Protein 4MZD (pdb70)

B-factor: mean 15.26, std 7.66, range [6.16, 52.74]

Sequence (356 aa):
SHDFWDYQWDMKYVTNNNGESYALYQPSKKISVGIIDSGIMEEHPDLSSSNSLGNYFKNLVPKGGFDNEEPDETGNPSDIIVDKMGHGTEVAGQITANGNILGVAPGITVNIYRVFGENLSKSEWVARAIRRRAADDGNKVINISAGQYLMISGSYDDGTNDYQEYLNNYKSAIINYATAKGSIVVAALGNDSLNIQDNQTTMMINFLKRFRSIKVPGKVVDAPSVFEDVIAVGGIDGYGNISDFSNIGADDAIYAPAGTTANFKKYGQDKFVSQGYYLKDWLFTTTNTGWYQYVYGNSFATPKVSGALALVVDKYGIKNPNQLKRFLLMMNSPEVNGNRVVLNIVDLLNGKNKAANNRNSRGAVSVR

Solvent-accessible surface area: 14297 Å² total; per-residue (Å²): 133,77,105,68,42,111,97,0,42,0,0,57,67,0,0,63,100,19,83,3,53,98,74,52,134,12,49,155,182,7,11,0,0,2,0,0,0,2,2,34,81,121,0,81,7,0,50,134,3,39,18,131,114,84,72,8,12,1,52,164,5,3,19,89,122,107,16,121,108,3,83,27,77,73,70,39,10,95,6,70,60,1,16,0,0,14,0,0,0,0,0,0,0,78,17,42,0,14,0,1,0,25,13,1,21,0,4,2,0,1,0,0,0,109,52,24,0,47,6,96,13,0,10,91,0,0,82,86,0,1,56,23,34,0,74,0,0,0,1,0,0,0,5,3,0,0,34,50,29,16,5,96,97,50,69,47,5,92,116,34,32,60,60,1,72,54,0,5,78,72,0,50,88,87,18,1,4,4,0,0,1,5,0,43,37,65,10,62,40,125,66,43,108,54,1,1,80,22,0,100,170,51,25,68,19,104,77,72,8,92,1,8,4,0,1,6,54,17,146,66,2,2,12,0,0,0,0,19,40,174,1,74,43,3,54,12,1,0,52,6,78,108,4,1,3,0,0,0,0,12,8,40,31,60,148,138,74,32,116,125,71,2,83,94,109,18,58,58,76,127,7,43,0,20,0,0,4,45,89,8,165,34,88,40,12,90,0,0,0,5,0,0,0,0,0,0,0,0,0,0,7,0,15,28,85,96,52,23,176,67,17,86,58,3,39,109,11,0,41,73,11,13,48,123,44,112,53,32,66,4,2,26,0,10,56,1,4,93,8,180,71,190,48,140,144,41,118,10,20,81,11,4,1,5,42,20

Foldseek 3Di:
DQQCAVLFLQLCVQAVHPVLVVLFAFDQQAEEEEEEAAEQCPQVQHVLQEDDAEFELAQQCGDVNVRNVRHRPGVDRARPAWLSHQLRQLQAGHHNYHHLHHSHHYYYYHQHHHFWGFLVSVLVSLQRCLVVPHQEYEAQWWAKWFQDADFPVRDTRVVSVVSNVVSQVNSQVSQHAYFYEAFQAQAALVPQVVVVVVCVVAGGGDTGGRMGTPPCPDPRHAYEFADFSVRHGENRTHDYLRHAYGHFFYCPVCVVPPDVCCVVVVVLSRGFGWGDTNVSRIDTHGGRSSGRSSVRSLLSRLCRLVVDRRSVQSSVQQQVQFDDDPSHGYNHSVSSSVSPDHTVHDCRHPRIMGGD

InterPro domains:
  IPR000209 Peptidase S8/S53 domain [PF00082] (251-555)
  IPR008357 Lantibiotic leader peptide-processing serine protease [PIRSF037875] (28-624)
  IPR008357 Lantibiotic leader peptide-processing serine protease [PR01779] (227-239)
  IPR008357 Lantibiotic leader peptide-processing serine protease [PR01779] (325-340)
  IPR008357 Lantibiotic leader peptide-processing serine protease [PR01779] (380-395)
  IPR008357 Lantibiotic leader peptide-processing serine protease [PR01779] (480-494)
  IPR008357 Lantibiotic leader peptide-processing serine protease [cd07482] (252-544)
  IPR015500 Peptidase S8, subtilisin-related [PR00723] (250-269)
  IPR015500 Peptidase S8, subtilisin-related [PR00723] (302-315)
  IPR015500 Peptidase S8, subtilisin-related [PR00723] (509-525)
  IPR019931 LPXTG cell wall anchor motif [PS50847] (652-682)
  IPR022398 Peptidase S8, subtilisin, His-active site [PS00137] (306-316)
  IPR023827 Peptidase S8, subtilisin, Asp-active site [PS00136] (255-266)
  IPR036852 Peptidase S8/S53 domain superfamily [G3DSA:3.40.50.200] (224-579)
  IPR036852 Peptidase S8/S53 domain superfamily [SSF52743] (250-548)
  IPR050131 Subtilisin-like serine protease [PTHR43806] (87-571)

Secondary structure (DSSP, 8-state):
--TTGGG-HHHHHHHTTTHHHHH----SS-EEEEEES-B-TT-TTTGGGEEEEEEE-PPTTSGGG--TT----TT--B-SSSHHHHHHHHHH-BSSSB-SSTT-EEEEEE--SSS-B-HHHHHHHHHHHHHTT-SEEEE-EEEEEE-SSEETTS--SHHHHHHHHHHHHHHHHHT-EEEEEPPSS--BTT-HHHHHHHHHTTS-EEE---EEEETTTSTTSEEEEEE-TTSSBPTT--B-TT-EEEE----HHHHHHHHHHHHHTTTHHHHSEEEE-TTSSEEEE-SGGGTHHHHHHHHHHHHHHHT---HHHHHHHHHTT--EETTEEB--HHHHHHT-S-----TTSTT-BEE-

Organism: Lactococcus lactis subsp. lactis (NCBI:txid1360)

Structure (mmCIF, N/CA/C/O backbone):
data_4MZD
#
_entry.id   4MZD
#
_cell.length_a   49.890
_cell.length_b   44.973
_cell.length_c   74.651
_cell.angle_alpha   90.00
_cell.angle_beta   106.82
_cell.angle_gamma   90.00
#
_symmetry.space_group_name_H-M   'P 1 21 1'
#
loop_
_entity.id
_entity.type
_entity.pdbx_description
1 polymer 'Nisin leader peptide-processing serine protease NisP'
2 water water
#
loop_
_atom_site.group_PDB
_atom_site.id
_atom_site.type_symbol
_atom_site.label_atom_id
_atom_site.label_alt_id
_atom_site.label_comp_id
_atom_site.label_asym_id
_atom_site.label_entity_id
_atom_site.label_seq_id
_atom_site.pdbx_PDB_ins_code
_atom_site.Cartn_x
_atom_site.Cartn_y
_atom_site.Cartn_z
_atom_site.occupancy
_atom_site.B_iso_or_equiv
_atom_site.auth_seq_id
_atom_site.auth_comp_id
_atom_site.auth_asym_id
_atom_site.auth_atom_id
_atom_site.pdbx_PDB_model_num
ATOM 1 N N . SER A 1 65 ? 51.753 18.101 27.066 1.00 21.69 224 SER A N 1
ATOM 2 C CA . SER A 1 65 ? 50.565 17.261 27.226 1.00 21.70 224 SER A CA 1
ATOM 3 C C . SER A 1 65 ? 49.351 17.722 26.409 1.00 19.89 224 SER A C 1
ATOM 4 O O . SER A 1 65 ? 48.794 16.935 25.644 1.00 21.10 224 SER A O 1
ATOM 7 N N . HIS A 1 66 ? 48.935 18.979 26.575 1.00 17.37 225 HIS A N 1
ATOM 8 C CA . HIS A 1 66 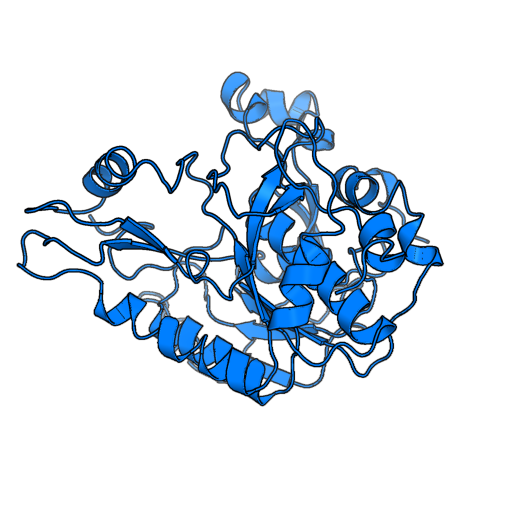? 47.770 19.519 25.866 1.00 14.03 225 HIS A CA 1
ATOM 9 C C . HIS A 1 66 ? 48.172 20.779 25.113 1.00 12.48 225 HIS A C 1
ATOM 10 O O . HIS A 1 66 ? 47.913 21.901 25.551 1.00 12.88 225 HIS A O 1
ATOM 17 N N . ASP A 1 67 ? 48.807 20.569 23.965 1.00 12.21 226 ASP A N 1
ATOM 18 C CA . ASP A 1 67 ? 49.486 21.640 23.247 1.00 12.24 226 ASP A CA 1
ATOM 19 C C . ASP A 1 67 ? 48.616 22.840 22.934 1.00 11.50 226 ASP A C 1
ATOM 20 O O . ASP A 1 67 ? 49.113 23.964 22.897 1.00 12.27 226 ASP A O 1
ATOM 25 N N . PHE A 1 68 ? 47.331 22.610 22.680 1.00 10.28 227 PHE A N 1
ATOM 26 C CA . PHE A 1 68 ? 46.478 23.686 22.190 1.00 10.34 227 PHE A CA 1
ATOM 27 C C . PHE A 1 68 ? 45.468 24.181 23.228 1.00 9.49 227 PHE A C 1
ATOM 28 O O . PHE A 1 68 ? 44.565 24.956 22.907 1.00 9.65 227 PHE A O 1
ATOM 36 N N . TRP A 1 69 ? 45.629 23.763 24.479 1.00 10.06 228 TRP A N 1
ATOM 37 C CA . TRP A 1 69 ? 44.766 24.252 25.545 1.00 10.42 228 TRP A CA 1
ATOM 38 C C . TRP A 1 69 ? 44.701 25.778 25.576 1.00 10.54 228 TRP A C 1
ATOM 39 O O . TRP A 1 69 ? 43.637 26.358 25.803 1.00 10.48 228 TRP A O 1
ATOM 50 N N . ASP A 1 70 ? 45.832 26.434 25.338 1.00 11.85 229 ASP A N 1
ATOM 51 C CA . ASP A 1 70 ? 45.870 27.892 25.394 1.00 13.87 229 ASP A CA 1
ATOM 52 C C . ASP A 1 70 ? 44.968 28.566 24.364 1.00 12.92 229 ASP A C 1
ATOM 53 O O . ASP A 1 70 ? 44.588 29.724 24.536 1.00 14.58 229 ASP A O 1
ATOM 58 N N . TYR A 1 71 ? 44.625 27.843 23.302 1.00 11.41 230 TYR A N 1
ATOM 59 C CA . TYR A 1 71 ? 43.727 28.368 22.278 1.00 11.20 230 TYR A CA 1
ATOM 60 C C . TYR A 1 71 ? 42.261 28.224 22.678 1.00 9.87 230 TYR A C 1
ATOM 61 O O . TYR A 1 71 ? 41.384 28.768 22.013 1.00 10.96 230 TYR A O 1
ATOM 70 N N . GLN A 1 72 ? 41.991 27.493 23.756 1.00 8.57 231 GLN A N 1
ATOM 71 C CA . GLN A 1 72 ? 40.621 27.132 24.122 1.00 8.22 231 GLN A CA 1
ATOM 72 C C . GLN A 1 72 ? 39.997 28.088 25.135 1.00 7.95 231 GLN A C 1
ATOM 73 O O . GLN A 1 72 ? 39.590 27.681 26.221 1.00 8.71 231 GLN A O 1
ATOM 79 N N . TRP A 1 73 ? 39.890 29.360 24.756 1.00 8.36 232 TRP A N 1
ATOM 80 C CA . TRP A 1 73 ? 39.265 30.370 25.615 1.00 8.65 232 TRP A CA 1
ATOM 81 C C . TRP A 1 73 ? 37.877 29.913 26.065 1.00 8.42 232 TRP A C 1
ATOM 82 O O . TRP A 1 73 ? 37.434 30.219 27.177 1.00 9.37 232 TRP A O 1
ATOM 93 N N . ASP A 1 74 ? 37.181 29.207 25.176 1.00 8.22 233 ASP A N 1
ATOM 94 C CA . ASP A 1 74 ? 35.803 28.797 25.404 1.00 8.20 233 ASP A CA 1
ATOM 95 C C . ASP A 1 74 ? 35.711 27.698 26.467 1.00 8.55 233 ASP A C 1
ATOM 96 O O . ASP A 1 74 ? 34.769 27.659 27.264 1.00 9.53 233 ASP A O 1
ATOM 101 N N . MET A 1 75 ? 36.700 26.808 26.474 1.00 9.21 234 MET A N 1
ATOM 102 C CA . MET A 1 75 ? 36.779 25.747 27.468 1.00 10.27 234 MET A CA 1
ATOM 103 C C . MET A 1 75 ? 37.250 26.318 28.805 1.00 10.38 234 MET A C 1
ATOM 104 O O . MET A 1 75 ? 36.754 25.937 29.860 1.00 11.01 234 MET A O 1
ATOM 109 N N . LYS A 1 76 ? 38.202 27.245 28.765 1.00 10.44 235 LYS A N 1
ATOM 110 C CA . LYS A 1 76 ? 38.627 27.909 29.994 1.00 11.07 235 LYS A CA 1
ATOM 111 C C . LYS A 1 76 ? 37.431 28.580 30.667 1.00 10.80 235 LYS A C 1
ATOM 112 O O . LYS A 1 76 ? 37.305 28.579 31.894 1.00 11.50 235 LYS A O 1
ATOM 118 N N . TYR A 1 77 ? 36.552 29.156 29.856 1.00 10.15 236 TYR A N 1
ATOM 119 C CA . TYR A 1 77 ? 35.410 29.893 30.379 1.00 10.88 236 TYR A CA 1
ATOM 120 C C . TYR A 1 77 ? 34.499 29.013 31.249 1.00 11.21 236 TYR A C 1
ATOM 121 O O . TYR A 1 77 ? 34.066 29.417 32.326 1.00 14.08 236 TYR A O 1
ATOM 130 N N . VAL A 1 78 ? 34.206 27.805 30.787 1.00 10.28 237 VAL A N 1
ATOM 131 C CA . VAL A 1 78 ? 33.257 26.953 31.509 1.00 10.29 237 VAL A CA 1
ATOM 132 C C . VAL A 1 78 ? 33.882 26.040 32.569 1.00 9.65 237 VAL A C 1
ATOM 133 O O . VAL A 1 78 ? 33.160 25.480 33.403 1.00 10.05 237 VAL A O 1
ATOM 137 N N . THR A 1 79 ? 35.212 25.905 32.544 1.00 10.20 238 THR A N 1
ATOM 138 C CA . THR A 1 79 ? 35.930 25.034 33.476 1.00 10.15 238 THR A CA 1
ATOM 139 C C . THR A 1 79 ? 36.691 25.794 34.567 1.00 10.56 238 THR A C 1
ATOM 140 O O . THR A 1 79 ? 37.385 25.173 35.366 1.00 10.74 238 THR A O 1
ATOM 144 N N A ASN A 1 80 ? 36.554 27.117 34.593 0.53 11.05 239 ASN A N 1
ATOM 145 N N B ASN A 1 80 ? 36.544 27.121 34.610 0.47 10.89 239 ASN A N 1
ATOM 146 C CA A ASN A 1 80 ? 37.383 27.960 35.450 0.53 11.67 239 ASN A CA 1
ATOM 147 C CA B ASN A 1 80 ? 37.375 27.997 35.454 0.47 11.25 239 ASN A CA 1
ATOM 148 C C A ASN A 1 80 ? 38.855 27.707 35.168 0.53 11.30 239 ASN A C 1
ATOM 149 C C B ASN A 1 80 ? 38.861 27.779 35.180 0.47 11.10 239 ASN A C 1
ATOM 150 O O A ASN A 1 80 ? 39.627 27.338 36.058 0.53 11.60 239 ASN A O 1
ATOM 151 O O B ASN A 1 80 ? 39.651 27.508 36.090 0.47 11.40 239 ASN A O 1
ATOM 160 N N . ASN A 1 81 ? 39.225 27.901 33.908 1.00 11.13 240 ASN A N 1
ATOM 161 C CA . ASN A 1 81 ? 40.595 27.696 33.459 1.00 10.52 240 ASN A CA 1
ATOM 162 C C . ASN A 1 81 ? 41.180 26.376 33.949 1.00 10.69 240 ASN A C 1
ATOM 163 O O . ASN A 1 81 ? 42.283 26.314 34.502 1.00 11.51 240 ASN A O 1
ATOM 168 N N . GLY A 1 82 ? 40.412 25.316 33.734 1.00 10.45 241 GLY A N 1
ATOM 169 C CA . GLY A 1 82 ? 40.871 23.965 33.983 1.00 11.02 241 GLY A CA 1
ATOM 170 C C . GLY A 1 82 ? 40.540 23.385 35.343 1.00 10.56 241 GLY A C 1
ATOM 171 O O . GLY A 1 82 ? 40.753 22.198 35.564 1.00 11.48 241 GLY A O 1
ATOM 172 N N . GLU A 1 83 ? 40.013 24.198 36.255 1.00 10.55 242 GLU A N 1
ATOM 173 C CA . GLU A 1 83 ? 39.727 23.711 37.598 1.00 11.18 242 GLU A CA 1
ATOM 174 C C . GLU A 1 83 ? 38.828 22.481 37.594 1.00 11.00 242 GLU A C 1
ATOM 175 O O . GLU A 1 83 ? 39.036 21.552 38.372 1.00 12.10 242 GLU A O 1
ATOM 181 N N . SER A 1 84 ? 37.809 22.473 36.741 1.00 10.05 243 SER A N 1
ATOM 182 C CA . SER A 1 84 ? 36.813 21.414 36.823 1.00 10.35 243 SER A CA 1
ATOM 183 C C . SER A 1 84 ? 37.392 20.025 36.553 1.00 10.37 243 SER A C 1
ATOM 184 O O . SER A 1 84 ? 36.907 19.036 37.100 1.00 11.31 243 SER A O 1
ATOM 187 N N . TYR A 1 85 ? 38.418 19.946 35.711 1.00 10.28 244 TYR A N 1
ATOM 188 C CA . TYR A 1 85 ? 38.989 18.652 35.348 1.00 11.82 244 TYR A CA 1
ATOM 189 C C . TYR A 1 85 ? 39.515 17.902 36.559 1.00 14.33 244 TYR A C 1
ATOM 190 O O . TYR A 1 85 ? 39.388 16.685 36.637 1.00 16.62 244 TYR A O 1
ATOM 199 N N . ALA A 1 86 ? 40.117 18.629 37.493 1.00 14.96 245 ALA A N 1
ATOM 200 C CA . ALA A 1 86 ? 40.711 18.015 38.671 1.00 17.38 245 ALA A CA 1
ATOM 201 C C . ALA A 1 86 ? 39.660 17.570 39.680 1.00 18.03 245 ALA A C 1
ATOM 202 O O . ALA A 1 86 ? 39.952 16.785 40.577 1.00 20.66 245 ALA A O 1
ATOM 204 N N . LEU A 1 87 ? 38.440 18.072 39.533 1.00 16.26 246 LEU A N 1
ATOM 205 C CA . LEU A 1 87 ? 37.386 17.786 40.501 1.00 15.51 246 LEU A CA 1
ATOM 206 C C . LEU A 1 87 ? 36.725 16.424 40.317 1.00 15.28 246 LEU A C 1
ATOM 207 O O . LEU A 1 87 ? 36.240 15.842 41.284 1.00 16.41 246 LEU A O 1
ATOM 212 N N . TYR A 1 88 ? 36.689 15.923 39.085 1.00 14.97 247 TYR A N 1
ATOM 213 C CA . TYR A 1 88 ? 35.980 14.679 38.811 1.00 15.02 247 TYR A CA 1
ATOM 214 C C . TYR A 1 88 ? 36.431 13.982 37.530 1.00 15.23 247 TYR A C 1
ATOM 215 O O . TYR A 1 88 ? 36.593 14.617 36.489 1.00 16.27 247 TYR A O 1
ATOM 224 N N . GLN A 1 89 ? 36.614 12.668 37.622 1.00 14.38 248 GLN A N 1
ATOM 225 C CA . GLN A 1 89 ? 36.940 11.822 36.479 1.00 15.47 248 GLN A CA 1
ATOM 226 C C . GLN A 1 89 ? 35.831 10.792 36.300 1.00 13.63 248 GLN A C 1
ATOM 227 O O . GLN A 1 89 ? 35.570 10.006 37.206 1.00 14.19 248 GLN A O 1
ATOM 233 N N . PRO A 1 90 ? 35.171 10.785 35.131 1.00 13.10 249 PRO A N 1
ATOM 234 C CA . PRO A 1 90 ? 34.033 9.877 34.953 1.00 12.53 249 PRO A CA 1
ATOM 235 C C . PRO A 1 90 ? 34.418 8.411 34.802 1.00 11.83 249 PRO A C 1
ATOM 236 O O . PRO A 1 90 ? 35.513 8.067 34.347 1.00 12.38 249 PRO A O 1
ATOM 240 N N . SER A 1 91 ? 33.482 7.556 35.194 1.00 11.38 250 SER A N 1
ATOM 241 C CA . SER A 1 91 ? 33.580 6.126 34.973 1.00 11.47 250 SER A CA 1
ATOM 242 C C . SER A 1 91 ? 33.244 5.791 33.525 1.00 10.99 250 SER A C 1
ATOM 243 O O . SER A 1 91 ? 32.874 6.662 32.737 1.00 11.61 250 SER A O 1
ATOM 246 N N . LYS A 1 92 ? 33.344 4.509 33.189 1.00 10.79 251 LYS A N 1
ATOM 247 C CA . LYS A 1 92 ? 33.002 4.034 31.854 1.00 11.35 251 LYS A CA 1
ATOM 248 C C . LYS A 1 92 ? 31.518 3.719 31.701 1.00 12.04 251 LYS A C 1
ATOM 249 O O . LYS A 1 92 ? 31.076 3.306 30.629 1.00 13.09 251 LYS A O 1
ATOM 255 N N . LYS A 1 93 ? 30.743 3.907 32.766 1.00 11.68 252 LYS A N 1
ATOM 256 C CA . LYS A 1 93 ? 29.323 3.567 32.730 1.00 12.75 252 LYS A CA 1
ATOM 257 C C . LYS A 1 93 ? 28.463 4.636 32.048 1.00 12.36 252 LYS A C 1
ATOM 258 O O . LYS A 1 93 ? 27.378 4.340 31.552 1.00 14.43 252 LYS A O 1
ATOM 264 N N . ILE A 1 94 ? 28.950 5.868 32.021 1.00 10.41 253 ILE A N 1
ATOM 265 C CA . ILE A 1 94 ? 28.213 6.994 31.461 1.00 9.97 253 ILE A CA 1
ATOM 266 C C . ILE A 1 94 ? 28.602 7.185 29.998 1.00 9.22 253 ILE A C 1
ATOM 267 O O . ILE A 1 94 ? 29.754 6.962 29.617 1.00 10.27 253 ILE A O 1
ATOM 272 N N . SER A 1 95 ? 27.641 7.590 29.174 1.00 9.13 254 SER A N 1
ATOM 273 C CA . SER A 1 95 ? 27.969 7.968 27.808 1.00 9.43 254 SER A CA 1
ATOM 274 C C . SER A 1 95 ? 27.043 9.048 27.297 1.00 9.54 254 SER A C 1
ATOM 275 O O . SER A 1 95 ? 25.924 9.219 27.784 1.00 10.91 254 SER A O 1
ATOM 278 N N . VAL A 1 96 ? 27.535 9.776 26.304 1.00 8.47 255 VAL A N 1
ATOM 279 C CA . VAL A 1 96 ? 26.722 10.728 25.567 1.00 8.06 255 VAL A CA 1
ATOM 280 C C . VAL A 1 96 ? 26.479 10.180 24.169 1.00 6.99 255 VAL A C 1
ATOM 281 O O . VAL A 1 96 ? 27.422 9.765 23.481 1.00 7.66 255 VAL A O 1
ATOM 285 N N . GLY A 1 97 ? 25.216 10.161 23.752 1.00 6.92 256 GLY A N 1
ATOM 286 C CA . GLY A 1 97 ? 24.890 9.802 22.387 1.00 6.85 256 GLY A CA 1
ATOM 287 C C . GLY A 1 97 ? 24.869 11.048 21.525 1.00 6.83 256 GLY A C 1
ATOM 288 O O . GLY A 1 97 ? 24.133 11.988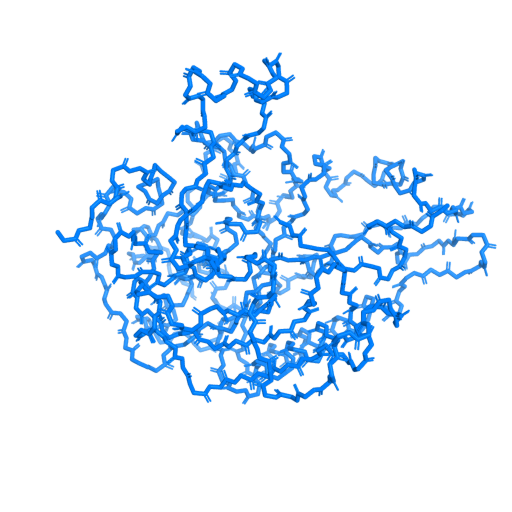 21.818 1.00 8.77 256 GLY A O 1
ATOM 289 N N . ILE A 1 98 ? 25.684 11.069 20.476 1.00 6.24 257 ILE A N 1
ATOM 290 C CA . ILE A 1 98 ? 25.818 12.252 19.640 1.00 6.43 257 ILE A CA 1
ATOM 291 C C . ILE A 1 98 ? 25.056 12.052 18.337 1.00 6.29 257 ILE A C 1
ATOM 292 O O . ILE A 1 98 ? 25.421 11.199 17.521 1.00 6.93 257 ILE A O 1
ATOM 297 N N . ILE A 1 99 ? 23.990 12.827 18.160 1.00 6.16 258 ILE A N 1
ATOM 298 C CA . ILE A 1 99 ? 23.149 12.739 16.973 1.00 6.28 258 ILE A CA 1
ATOM 299 C C . ILE A 1 99 ? 23.580 13.872 16.045 1.00 6.66 258 ILE A C 1
ATOM 300 O O . ILE A 1 99 ? 23.278 15.041 16.284 1.00 6.85 258 ILE A O 1
ATOM 305 N N . ASP A 1 100 ? 24.340 13.527 15.011 1.00 6.78 259 ASP A N 1
ATOM 306 C CA . ASP A 1 100 ? 25.036 14.542 14.234 1.00 6.73 259 ASP A CA 1
ATOM 307 C C . ASP A 1 100 ? 25.523 13.930 12.922 1.00 6.42 259 ASP A C 1
ATOM 308 O O . ASP A 1 100 ? 24.931 12.965 12.433 1.00 6.95 259 ASP A O 1
ATOM 313 N N . SER A 1 101 ? 26.597 14.465 12.351 1.00 6.63 260 SER A N 1
ATOM 314 C CA . SER A 1 101 ? 27.032 13.992 11.036 1.00 6.92 260 SER A CA 1
ATOM 315 C C . SER A 1 101 ? 27.962 12.778 11.069 1.00 7.04 260 SER A C 1
ATOM 316 O O . SER A 1 101 ? 28.559 12.444 10.048 1.00 7.98 260 SER A O 1
ATOM 319 N N . GLY A 1 102 ? 28.070 12.111 12.217 1.00 7.15 261 GLY A N 1
ATOM 320 C CA . GLY A 1 102 ? 28.988 10.998 12.360 1.00 7.58 261 GLY A CA 1
ATOM 321 C C . GLY A 1 102 ? 30.262 11.436 13.050 1.00 7.31 261 GLY A C 1
ATOM 322 O O . GLY A 1 102 ? 30.311 12.499 13.670 1.00 7.57 261 GLY A O 1
ATOM 323 N N . ILE A 1 103 ? 31.307 10.623 12.959 1.00 7.48 262 ILE A N 1
ATOM 324 C CA . ILE A 1 103 ? 32.562 10.982 13.597 1.00 8.05 262 ILE A CA 1
ATOM 325 C C . ILE A 1 103 ? 33.722 10.408 12.807 1.00 8.32 262 ILE A C 1
ATOM 326 O O . ILE A 1 103 ? 33.564 9.419 12.092 1.00 9.41 262 ILE A O 1
ATOM 331 N N . MET A 1 104 ? 34.877 11.051 12.932 1.00 8.30 263 MET A N 1
ATOM 332 C CA . MET A 1 104 ? 36.137 10.491 12.472 1.00 9.41 263 MET A CA 1
ATOM 333 C C . MET A 1 104 ? 36.725 9.709 13.641 1.00 9.70 263 MET A C 1
ATOM 334 O O . MET A 1 104 ? 37.360 10.290 14.533 1.00 10.52 263 MET A O 1
ATOM 339 N N . GLU A 1 105 ? 36.497 8.396 13.653 1.00 10.13 264 GLU A N 1
ATOM 340 C CA . GLU A 1 105 ? 36.849 7.584 14.817 1.00 11.45 264 GLU A CA 1
ATOM 341 C C . GLU A 1 105 ? 38.343 7.585 15.105 1.00 11.88 264 GLU A C 1
ATOM 342 O O . GLU A 1 105 ? 38.762 7.411 16.251 1.00 13.45 264 GLU A O 1
ATOM 348 N N . GLU A 1 106 ? 39.145 7.769 14.063 1.00 11.71 265 GLU A N 1
ATOM 349 C CA . GLU A 1 106 ? 40.585 7.689 14.209 1.00 12.91 265 GLU A CA 1
ATOM 350 C C . GLU A 1 106 ? 41.2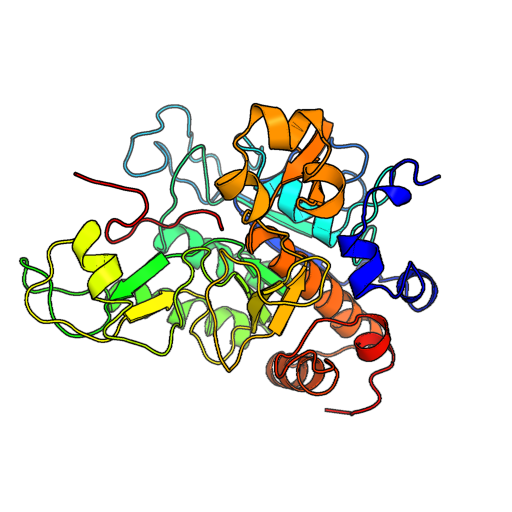19 9.016 14.633 1.00 11.82 265 GLU A C 1
ATOM 351 O O . GLU A 1 106 ? 42.436 9.102 14.740 1.00 12.66 265 GLU A O 1
ATOM 357 N N . HIS A 1 107 ? 40.423 10.048 14.896 1.00 10.14 266 HIS A N 1
ATOM 358 C CA . HIS A 1 107 ? 41.019 11.285 15.375 1.00 9.95 266 HIS A CA 1
ATOM 359 C C . HIS A 1 107 ? 41.787 11.003 16.668 1.00 9.27 266 HIS A C 1
ATOM 360 O O . HIS A 1 107 ? 41.226 10.433 17.598 1.00 9.36 266 HIS A O 1
ATOM 367 N N . PRO A 1 108 ? 43.072 11.397 16.741 1.00 10.28 267 PRO A N 1
ATOM 368 C CA . PRO A 1 108 ? 43.858 11.018 17.922 1.00 11.08 267 PRO A CA 1
ATOM 369 C C . PRO A 1 108 ? 43.302 11.511 19.261 1.00 10.21 267 PRO A C 1
ATOM 370 O O . PRO A 1 108 ? 43.550 10.847 20.270 1.00 10.55 267 PRO A O 1
ATOM 374 N N . ASP A 1 109 ? 42.583 12.632 19.288 1.00 8.68 268 ASP A N 1
ATOM 375 C CA . ASP A 1 109 ? 42.062 13.117 20.557 1.00 8.64 268 ASP A CA 1
ATOM 376 C C . ASP A 1 109 ? 40.757 12.431 20.952 1.00 8.30 268 ASP A C 1
ATOM 377 O O . ASP A 1 109 ? 40.306 12.577 22.091 1.00 8.79 268 ASP A O 1
ATOM 382 N N . LEU A 1 110 ? 40.150 11.707 20.008 1.00 7.82 269 LEU A N 1
ATOM 383 C CA . LEU A 1 110 ? 38.809 11.141 20.189 1.00 8.28 269 LEU A CA 1
ATOM 384 C C . LEU A 1 110 ? 38.743 9.621 20.244 1.00 8.88 269 LEU A C 1
ATOM 385 O O . LEU A 1 110 ? 37.820 9.071 20.822 1.00 8.63 269 LEU A O 1
ATOM 390 N N A SER A 1 111 ? 39.717 8.946 19.649 0.52 9.45 270 SER A N 1
ATOM 391 N N B SER A 1 111 ? 39.711 8.955 19.626 0.32 9.61 270 SER A N 1
ATOM 392 N N C SER A 1 111 ? 39.711 8.955 19.626 0.16 9.55 270 SER A N 1
ATOM 393 C CA A SER A 1 111 ? 39.589 7.508 19.451 0.52 10.40 270 SER A CA 1
ATOM 394 C CA B SER A 1 111 ? 39.643 7.508 19.461 0.32 10.44 270 SER A CA 1
ATOM 395 C CA C SER A 1 111 ? 39.648 7.508 19.454 0.16 10.27 270 SER A CA 1
ATOM 396 C C A SER A 1 111 ? 39.383 6.734 20.755 0.52 10.54 270 SER A C 1
ATOM 397 C C B SER A 1 111 ? 39.337 6.785 20.768 0.32 10.18 270 SER A C 1
ATOM 398 C C C SER A 1 111 ? 39.366 6.762 20.758 0.16 10.18 270 SER A C 1
ATOM 399 O O A SER A 1 111 ? 38.633 5.754 20.786 0.52 11.54 270 SER A O 1
ATOM 400 O O B SER A 1 111 ? 38.481 5.897 20.814 0.32 10.59 270 SER A O 1
ATOM 401 O O C SER A 1 111 ? 38.556 5.833 20.789 0.16 10.59 270 SER A O 1
ATOM 408 N N . ASN A 1 112 ? 40.029 7.178 21.831 1.00 9.74 271 ASN A N 1
ATOM 409 C CA . ASN A 1 112 ? 39.919 6.490 23.114 1.00 10.77 271 ASN A CA 1
ATOM 410 C C . ASN A 1 112 ? 38.603 6.739 23.845 1.00 10.23 271 ASN A C 1
ATOM 411 O O . ASN A 1 112 ? 38.359 6.142 24.892 1.00 11.61 271 ASN A O 1
ATOM 416 N N . SER A 1 113 ? 37.758 7.605 23.288 1.00 8.78 272 SER A N 1
ATOM 417 C CA . SER A 1 113 ? 36.449 7.905 23.868 1.00 8.57 272 SER A CA 1
ATOM 418 C C . SER A 1 113 ? 35.313 7.119 23.234 1.00 8.49 272 SER A C 1
ATOM 419 O O . SER A 1 113 ? 34.171 7.188 23.695 1.00 8.92 272 SER A O 1
ATOM 422 N N . LEU A 1 114 ? 35.581 6.428 22.134 1.00 9.74 273 LEU A N 1
ATOM 423 C CA . LEU A 1 114 ? 34.484 5.815 21.393 1.00 10.11 273 LEU A CA 1
ATOM 424 C C . LEU A 1 114 ? 33.867 4.651 22.146 1.00 10.14 273 LEU A C 1
ATOM 425 O O . LEU A 1 114 ? 34.566 3.744 22.594 1.00 11.50 273 LEU A O 1
ATOM 430 N N . GLY A 1 115 ? 32.549 4.690 22.283 1.00 9.70 274 GLY A N 1
ATOM 431 C CA . GLY A 1 115 ? 31.810 3.596 22.872 1.00 10.08 274 GLY A CA 1
ATOM 432 C C . GLY A 1 115 ? 31.487 2.523 21.853 1.00 10.36 274 GLY A C 1
ATOM 433 O O . GLY A 1 115 ? 31.934 2.563 20.704 1.00 11.76 274 GLY A O 1
ATOM 434 N N . ASN A 1 116 ? 30.688 1.557 22.276 1.00 9.94 275 ASN A N 1
ATOM 435 C CA . ASN A 1 116 ? 30.426 0.386 21.461 1.00 10.76 275 ASN A CA 1
ATOM 436 C C . ASN A 1 116 ? 29.113 0.454 20.698 1.00 10.27 275 ASN A C 1
ATOM 437 O O . ASN A 1 116 ? 28.752 -0.495 20.006 1.00 12.43 275 ASN A O 1
ATOM 442 N N . TYR A 1 117 ? 28.402 1.569 20.814 1.00 9.53 276 TYR A N 1
ATOM 443 C CA . TYR A 1 117 ? 27.089 1.690 20.194 1.00 9.60 276 TYR A CA 1
ATOM 444 C C . TYR A 1 117 ? 27.089 2.764 19.117 1.00 9.04 276 TYR A C 1
ATOM 445 O O . TYR A 1 117 ? 27.665 3.837 19.291 1.00 9.28 276 TYR A O 1
ATOM 454 N N . PHE A 1 118 ? 26.421 2.481 18.006 1.00 9.10 277 PHE A N 1
ATOM 455 C CA . PHE A 1 118 ? 26.417 3.416 16.889 1.00 9.11 277 PHE A CA 1
ATOM 456 C C . PHE A 1 118 ? 25.347 3.006 15.905 1.00 8.93 277 PHE A C 1
ATOM 457 O O . PHE A 1 118 ? 24.940 1.846 15.857 1.00 9.76 277 PHE A O 1
ATOM 465 N N . LYS A 1 119 ? 24.897 3.960 15.107 1.00 8.62 278 LYS A N 1
ATOM 466 C CA . LYS A 1 119 ? 23.978 3.650 14.031 1.00 8.73 278 LYS A CA 1
ATOM 467 C C . LYS A 1 119 ? 23.963 4.782 13.026 1.00 8.44 278 LYS A C 1
ATOM 468 O O . LYS A 1 119 ? 23.997 5.954 13.391 1.00 8.55 278 LYS A O 1
ATOM 474 N N . ASN A 1 120 ? 23.897 4.407 11.756 1.00 8.68 279 ASN A N 1
ATOM 475 C CA . ASN A 1 120 ? 23.631 5.343 10.674 1.00 9.22 279 ASN A CA 1
ATOM 476 C C . ASN A 1 120 ? 22.139 5.356 10.368 1.00 9.35 279 ASN A C 1
ATOM 477 O O . ASN A 1 120 ? 21.570 4.316 10.015 1.00 10.77 279 ASN A O 1
ATOM 482 N N . LEU A 1 121 ? 21.516 6.525 10.520 1.00 8.82 280 LEU A N 1
ATOM 483 C CA . LEU A 1 121 ? 20.089 6.692 10.247 1.00 9.74 280 LEU A CA 1
ATOM 484 C C . LEU A 1 121 ? 19.838 7.373 8.902 1.00 10.05 280 LEU A C 1
ATOM 485 O O . LEU A 1 121 ? 18.690 7.595 8.525 1.00 12.12 280 LEU A O 1
ATOM 490 N N . VAL A 1 122 ? 20.897 7.718 8.177 1.00 9.37 281 VAL A N 1
ATOM 491 C CA . VAL A 1 122 ? 20.732 8.365 6.879 1.00 9.82 281 VAL A CA 1
ATOM 492 C C . VAL A 1 122 ? 20.336 7.306 5.848 1.00 11.28 281 VAL A C 1
ATOM 493 O O . VAL A 1 122 ? 21.063 6.338 5.643 1.00 11.51 281 VAL A O 1
ATOM 497 N N . PRO A 1 123 ? 19.167 7.467 5.205 1.00 12.23 282 PRO A N 1
ATOM 498 C CA . PRO A 1 123 ? 18.733 6.436 4.259 1.00 13.42 282 PRO A CA 1
ATOM 499 C C . PRO A 1 123 ? 19.552 6.463 2.984 1.00 13.95 282 PRO A C 1
ATOM 500 O O . PRO A 1 123 ? 20.257 7.432 2.713 1.00 14.34 282 PRO A O 1
ATOM 504 N N . LYS A 1 124 ? 19.438 5.403 2.193 1.00 14.88 283 LYS A N 1
ATOM 505 C CA . LYS A 1 124 ? 20.044 5.388 0.874 1.00 16.34 283 LYS A CA 1
ATOM 506 C C . LYS A 1 124 ? 19.581 6.612 0.086 1.00 15.89 283 LYS A C 1
ATOM 507 O O . LYS A 1 124 ? 18.393 6.946 0.075 1.00 16.74 283 LYS A O 1
ATOM 513 N N . GLY A 1 125 ? 20.526 7.293 -0.550 1.00 16.20 284 GLY A N 1
ATOM 514 C CA . GLY A 1 125 ? 20.213 8.502 -1.288 1.00 15.86 284 GLY A CA 1
ATOM 515 C C . GLY A 1 125 ? 20.252 9.769 -0.452 1.00 14.35 284 GLY A C 1
ATOM 516 O O . GLY A 1 125 ? 20.145 10.867 -0.995 1.00 14.81 284 GLY A O 1
ATOM 517 N N . GLY A 1 126 ? 20.396 9.629 0.865 1.00 13.21 285 GLY A N 1
ATOM 518 C CA . GLY A 1 126 ? 20.488 10.786 1.739 1.00 12.77 285 GLY A CA 1
ATOM 519 C C . GLY A 1 126 ? 19.247 11.665 1.714 1.00 12.43 285 GLY A C 1
ATOM 520 O O . GLY A 1 126 ? 18.117 11.174 1.660 1.00 13.62 285 GLY A O 1
ATOM 521 N N . PHE A 1 127 ? 19.458 12.975 1.754 1.00 11.64 286 PHE A N 1
ATOM 522 C CA . PHE A 1 127 ? 18.362 13.930 1.842 1.00 11.71 286 PHE A CA 1
ATOM 523 C C . PHE A 1 127 ? 17.594 13.971 0.525 1.00 12.94 286 PHE A C 1
ATOM 524 O O . PHE A 1 127 ? 18.098 14.492 -0.469 1.00 13.36 286 PHE A O 1
ATOM 532 N N . ASP A 1 128 ? 16.387 13.403 0.531 1.00 14.51 287 ASP A N 1
ATOM 533 C CA . ASP A 1 128 ? 15.499 13.380 -0.634 1.00 15.16 287 ASP A CA 1
ATOM 534 C C . ASP A 1 128 ? 16.234 13.003 -1.923 1.00 14.11 287 ASP A C 1
ATOM 535 O O . ASP A 1 128 ? 16.041 13.605 -2.983 1.00 14.02 287 ASP A O 1
ATOM 540 N N . ASN A 1 129 ? 17.071 11.979 -1.807 1.00 14.42 288 ASN A N 1
ATOM 541 C CA . ASN A 1 129 ? 17.786 11.390 -2.937 1.00 15.98 288 ASN A CA 1
ATOM 542 C C . ASN A 1 129 ? 18.763 12.301 -3.656 1.00 16.73 288 ASN A C 1
ATOM 543 O O . ASN A 1 129 ? 19.081 12.079 -4.822 1.00 18.59 288 ASN A O 1
ATOM 548 N N . GLU A 1 130 ? 19.254 13.311 -2.954 1.00 17.11 289 GLU A N 1
ATOM 549 C CA . GLU A 1 130 ? 20.232 14.222 -3.528 1.00 19.79 289 GLU A CA 1
ATOM 550 C C . GLU A 1 130 ? 21.654 13.721 -3.310 1.00 19.02 289 GLU A C 1
ATOM 551 O O . GLU A 1 130 ? 22.612 14.307 -3.815 1.00 19.78 289 GLU A O 1
ATOM 557 N N . GLU A 1 131 ? 21.783 12.621 -2.573 1.00 18.22 290 GLU A N 1
ATOM 558 C CA . GLU A 1 131 ? 23.089 12.114 -2.186 1.00 18.49 290 GLU A CA 1
ATOM 559 C C . GLU A 1 131 ? 23.251 10.655 -2.588 1.00 20.66 290 GLU A C 1
ATOM 560 O O . GLU A 1 131 ? 23.126 9.753 -1.760 1.00 20.08 290 GLU A O 1
ATOM 566 N N . PRO A 1 132 ? 23.532 10.418 -3.875 1.00 23.77 291 PRO A N 1
ATOM 567 C CA . PRO A 1 132 ? 23.703 9.054 -4.381 1.00 25.85 291 PRO A CA 1
ATOM 568 C C . PRO A 1 132 ? 24.821 8.294 -3.665 1.00 27.86 291 PRO A C 1
ATOM 569 O O . PRO A 1 132 ? 24.834 7.066 -3.706 1.00 28.87 291 PRO A O 1
ATOM 573 N N . ASP A 1 133 ? 25.733 9.010 -3.015 1.00 28.64 292 ASP A N 1
ATOM 574 C CA . ASP A 1 133 ? 26.823 8.369 -2.282 1.00 29.46 292 ASP A CA 1
ATOM 575 C C . ASP A 1 133 ? 26.362 7.712 -0.976 1.00 26.80 292 ASP A C 1
ATOM 576 O O . ASP A 1 133 ? 27.019 6.808 -0.464 1.00 27.18 292 ASP A O 1
ATOM 581 N N . GLU A 1 134 ? 25.234 8.164 -0.438 1.00 23.60 293 GLU A N 1
ATOM 582 C CA . GLU A 1 134 ? 24.701 7.589 0.796 1.00 21.10 293 GLU A CA 1
ATOM 583 C C . GLU A 1 134 ? 24.090 6.215 0.546 1.00 20.42 293 GLU A C 1
ATOM 584 O O . GLU A 1 134 ? 23.164 6.071 -0.259 1.00 21.25 293 GLU A O 1
ATOM 590 N N . THR A 1 135 ? 24.602 5.216 1.260 1.00 20.69 294 THR A N 1
ATOM 591 C CA . THR A 1 135 ? 24.258 3.821 1.005 1.00 20.99 294 THR A CA 1
ATOM 592 C C . THR A 1 135 ? 23.110 3.287 1.862 1.00 20.47 294 THR A C 1
ATOM 593 O O . THR A 1 135 ? 22.489 2.284 1.512 1.00 21.30 294 THR A O 1
ATOM 597 N N . GLY A 1 136 ? 22.833 3.940 2.987 1.00 18.98 295 GLY A N 1
ATOM 598 C CA . GLY A 1 136 ? 21.877 3.407 3.941 1.00 17.87 295 GLY A CA 1
ATOM 599 C C . GLY A 1 136 ? 22.450 2.310 4.829 1.00 16.81 295 GLY A C 1
ATOM 600 O O . GLY A 1 136 ? 21.737 1.725 5.641 1.00 18.58 295 GLY A O 1
ATOM 601 N N . ASN A 1 137 ? 23.738 2.027 4.687 1.00 14.83 296 ASN A N 1
ATOM 602 C CA . ASN A 1 137 ? 24.378 1.010 5.516 1.00 13.99 296 ASN A CA 1
ATOM 603 C C . ASN A 1 137 ? 24.323 1.435 6.984 1.00 12.36 296 ASN A C 1
ATOM 604 O O . ASN A 1 137 ? 24.856 2.475 7.338 1.00 11.56 296 ASN A O 1
ATOM 609 N N . PRO A 1 138 ? 23.679 0.634 7.850 1.00 12.63 297 PRO A N 1
ATOM 610 C CA . PRO A 1 138 ? 23.490 1.086 9.234 1.00 12.08 297 PRO A CA 1
ATOM 611 C C . PRO A 1 138 ? 24.779 1.210 10.037 1.00 10.14 297 PRO A C 1
ATOM 612 O O . PRO A 1 138 ? 24.748 1.800 11.113 1.00 10.38 297 PRO A O 1
ATOM 616 N N . SER A 1 139 ? 25.883 0.664 9.533 1.00 10.11 298 SER A N 1
ATOM 617 C CA . SER A 1 139 ? 27.151 0.718 10.254 1.00 10.36 298 SER A CA 1
ATOM 618 C C . SER A 1 139 ? 28.078 1.839 9.794 1.00 10.68 298 SER A C 1
ATOM 619 O O . SER A 1 139 ? 29.180 1.984 10.333 1.00 12.28 298 SER A O 1
ATOM 622 N N . ASP A 1 140 ? 27.641 2.626 8.813 1.00 10.33 299 ASP A N 1
ATOM 623 C CA . ASP A 1 140 ? 28.479 3.676 8.233 1.00 10.66 299 ASP A CA 1
ATOM 624 C C . ASP A 1 140 ? 28.268 4.991 8.969 1.00 9.92 299 ASP A C 1
ATOM 625 O O . ASP A 1 140 ? 27.339 5.740 8.662 1.00 10.63 299 ASP A O 1
ATOM 630 N N . ILE A 1 141 ? 29.133 5.256 9.947 1.00 9.58 300 ILE A N 1
ATOM 631 C CA A ILE A 1 141 ? 29.040 6.458 10.770 0.41 9.36 300 ILE A CA 1
ATOM 632 C CA B ILE A 1 141 ? 29.024 6.471 10.747 0.59 9.28 300 ILE A CA 1
ATOM 633 C C . ILE A 1 141 ? 30.171 7.451 10.498 1.00 9.14 300 ILE A C 1
ATOM 634 O O . ILE A 1 141 ? 30.393 8.376 11.274 1.00 9.11 300 ILE A O 1
ATOM 643 N N . VAL A 1 142 ? 30.874 7.258 9.389 1.00 9.02 301 VAL A N 1
ATOM 644 C CA . VAL A 1 142 ? 31.974 8.142 9.023 1.00 9.57 301 VAL A CA 1
ATOM 645 C C . VAL A 1 142 ? 31.469 9.569 8.776 1.00 9.16 301 VAL A C 1
ATOM 646 O O . VAL A 1 142 ? 30.438 9.772 8.135 1.00 10.39 301 VAL A O 1
ATOM 650 N N . ASP A 1 143 ? 32.208 10.546 9.285 1.00 8.62 302 ASP A N 1
ATOM 651 C CA . ASP A 1 143 ? 31.831 11.950 9.186 1.00 8.31 302 ASP A CA 1
ATOM 652 C C . ASP A 1 143 ? 32.344 12.533 7.874 1.00 9.10 302 ASP A C 1
ATOM 653 O O . ASP A 1 143 ? 33.550 12.750 7.709 1.00 10.68 302 ASP A O 1
ATOM 658 N N . LYS A 1 144 ? 31.423 12.789 6.947 1.00 9.77 303 LYS A N 1
ATOM 659 C CA . LYS A 1 144 ? 31.767 13.361 5.647 1.00 11.39 303 LYS A CA 1
ATOM 660 C C . LYS A 1 144 ? 31.831 14.892 5.682 1.00 12.29 303 LYS A C 1
ATOM 661 O O . LYS A 1 144 ? 32.317 15.519 4.743 1.00 15.86 303 LYS A O 1
ATOM 667 N N . MET A 1 145 ? 31.313 15.488 6.750 1.00 10.92 304 MET A N 1
ATOM 668 C CA . MET A 1 145 ? 31.138 16.936 6.842 1.00 11.31 304 MET A CA 1
ATOM 669 C C . MET A 1 145 ? 32.211 17.607 7.692 1.00 10.72 304 MET A C 1
ATOM 670 O O . MET A 1 145 ? 32.820 18.599 7.283 1.00 13.34 304 MET A O 1
ATOM 675 N N . GLY A 1 146 ? 32.415 17.066 8.889 1.00 9.50 305 GLY A N 1
ATOM 676 C CA . GLY A 1 146 ? 33.296 17.659 9.878 1.00 9.14 305 GLY A CA 1
ATOM 677 C C . GLY A 1 146 ? 32.537 18.019 11.139 1.00 7.91 305 GLY A C 1
ATOM 678 O O . GLY A 1 146 ? 33.078 17.964 12.242 1.00 8.08 305 GLY A O 1
ATOM 679 N N . HIS A 1 147 ? 31.263 18.373 10.975 1.00 7.94 306 HIS A N 1
ATOM 680 C CA . HIS A 1 147 ? 30.477 18.916 12.066 1.00 7.52 306 HIS A CA 1
ATOM 681 C C . HIS A 1 147 ? 30.409 17.967 13.266 1.00 6.43 306 HIS A C 1
ATOM 682 O O . HIS A 1 147 ? 30.611 18.377 14.409 1.00 6.88 306 HIS A O 1
ATOM 689 N N . GLY A 1 148 ? 30.123 16.694 13.010 1.00 6.83 307 GLY A N 1
ATOM 690 C CA . GLY A 1 148 ? 29.990 15.733 14.090 1.00 7.18 307 GLY A CA 1
ATOM 691 C C . GLY A 1 148 ? 31.279 15.533 14.865 1.00 6.26 307 GLY A C 1
ATOM 692 O O . GLY A 1 148 ? 31.267 15.322 16.081 1.00 6.54 307 GLY A O 1
ATOM 693 N N . THR A 1 149 ? 32.399 15.569 14.157 1.00 6.63 308 THR A N 1
ATOM 694 C CA . THR A 1 149 ? 33.703 15.438 14.793 1.00 6.84 308 THR A CA 1
ATOM 695 C C . THR A 1 149 ? 34.017 16.679 15.632 1.00 6.61 308 THR A C 1
ATOM 696 O O . THR A 1 149 ? 34.594 16.582 16.730 1.00 6.72 308 THR A O 1
ATOM 700 N N . GLU A 1 150 ? 33.612 17.842 15.125 1.00 6.51 309 GLU A N 1
ATOM 701 C CA . GLU A 1 150 ? 33.800 19.116 15.812 1.00 7.21 309 GLU A CA 1
ATOM 702 C C . GLU A 1 150 ? 32.981 19.160 17.109 1.00 6.87 309 GLU A C 1
ATOM 703 O O . GLU A 1 150 ? 33.476 19.604 18.156 1.00 7.77 309 GLU A O 1
ATOM 709 N N . VAL A 1 151 ? 31.743 18.681 17.036 1.00 6.52 310 VAL A N 1
ATOM 710 C CA . VAL A 1 151 ? 30.881 18.578 18.202 1.00 6.42 310 VAL A CA 1
ATOM 711 C C . VAL A 1 151 ? 31.452 17.563 19.205 1.00 6.69 310 VAL A C 1
ATOM 712 O O . VAL A 1 151 ? 31.519 17.837 20.407 1.00 7.00 310 VAL A O 1
ATOM 716 N N . ALA A 1 152 ? 31.880 16.400 18.712 1.00 6.57 311 ALA A N 1
ATOM 717 C CA . ALA A 1 152 ? 32.414 15.372 19.604 1.00 6.96 311 ALA A CA 1
ATOM 718 C C . ALA A 1 152 ? 33.604 15.875 20.411 1.00 6.68 311 ALA A C 1
ATOM 719 O O . ALA A 1 152 ? 33.715 15.570 21.600 1.00 7.10 311 ALA A O 1
ATOM 721 N N . GLY A 1 153 ? 34.489 16.640 19.779 1.00 7.11 312 GLY A N 1
ATOM 722 C CA . GLY A 1 153 ? 35.648 17.150 20.486 1.00 7.51 312 GLY A CA 1
ATOM 723 C C . GLY A 1 153 ? 35.263 18.006 21.682 1.00 6.88 312 GLY A C 1
ATOM 724 O O . GLY A 1 153 ? 35.925 17.959 22.728 1.00 7.08 312 GLY A O 1
ATOM 725 N N . GLN A 1 154 ? 34.195 18.789 21.537 1.00 6.41 313 GLN A N 1
ATOM 726 C CA . GLN A 1 154 ? 33.737 19.635 22.630 1.00 6.83 313 GLN A CA 1
ATOM 727 C C . GLN A 1 154 ? 33.292 18.821 23.839 1.00 6.45 313 GLN A C 1
ATOM 728 O O . GLN A 1 154 ? 33.380 19.296 24.975 1.00 7.03 313 GLN A O 1
ATOM 734 N N . ILE A 1 155 ? 32.779 17.616 23.596 1.00 6.24 314 ILE A N 1
ATOM 735 C CA . ILE A 1 155 ? 32.378 16.745 24.683 1.00 6.82 314 ILE A CA 1
ATOM 736 C C . ILE A 1 155 ? 33.578 16.058 25.332 1.00 7.07 314 ILE A C 1
ATOM 737 O O . ILE A 1 155 ? 33.717 16.087 26.556 1.00 8.06 314 ILE A O 1
ATOM 742 N N . THR A 1 156 ? 34.434 15.439 24.515 1.00 6.99 315 THR A N 1
ATOM 743 C CA . THR A 1 156 ? 35.286 14.370 25.012 1.00 7.01 315 THR A CA 1
ATOM 744 C C . THR A 1 156 ? 36.756 14.431 24.600 1.00 7.04 315 THR A C 1
ATOM 745 O O . THR A 1 156 ? 37.524 13.558 24.995 1.00 7.37 315 THR A O 1
ATOM 749 N N . ALA A 1 157 ? 37.172 15.420 23.813 1.00 7.15 316 ALA A N 1
ATOM 750 C CA . ALA A 1 157 ? 38.571 15.434 23.379 1.00 7.72 316 ALA A CA 1
ATOM 751 C C . ALA A 1 157 ? 39.498 15.276 24.572 1.00 7.72 316 ALA A C 1
ATOM 752 O O . ALA A 1 157 ? 39.310 15.894 25.625 1.00 7.68 316 ALA A O 1
ATOM 754 N N . ASN A 1 158 ? 40.526 14.455 24.399 1.00 7.81 317 ASN A N 1
ATOM 755 C CA . ASN A 1 158 ? 41.447 14.175 25.480 1.00 8.59 317 ASN A CA 1
ATOM 756 C C . ASN A 1 158 ? 42.862 14.062 24.955 1.00 8.58 317 ASN A C 1
ATOM 757 O O . ASN A 1 158 ? 43.456 12.989 24.950 1.00 10.34 317 ASN A O 1
ATOM 762 N N . GLY A 1 159 ? 43.414 15.175 24.507 1.00 9.09 318 GLY A N 1
ATOM 763 C CA . GLY A 1 159 ? 44.739 15.135 23.926 1.00 9.73 318 GLY A CA 1
ATOM 764 C C . GLY A 1 159 ? 45.269 16.529 23.696 1.00 9.83 318 GLY A C 1
ATOM 765 O O . GLY A 1 159 ? 45.512 17.280 24.640 1.00 11.04 318 GLY A O 1
ATOM 766 N N . ASN A 1 160 ? 45.441 16.889 22.432 1.00 9.18 319 ASN A N 1
ATOM 767 C CA . ASN A 1 160 ? 46.005 18.192 22.109 1.00 9.22 319 ASN A CA 1
ATOM 768 C C . ASN A 1 160 ? 45.049 19.336 22.440 1.00 9.33 319 ASN A C 1
ATOM 769 O O . ASN A 1 160 ? 45.487 20.461 22.713 1.00 9.75 319 ASN A O 1
ATOM 774 N N . ILE A 1 161 ? 43.748 19.042 22.398 1.00 9.07 320 ILE A N 1
ATOM 775 C CA . ILE A 1 161 ? 42.741 19.888 23.029 1.00 9.03 320 ILE A CA 1
ATOM 776 C C . ILE A 1 161 ? 41.961 19.036 24.016 1.00 8.08 320 ILE A C 1
ATOM 777 O O . ILE A 1 161 ? 42.045 17.799 23.997 1.00 8.52 320 ILE A O 1
ATOM 782 N N . LEU A 1 162 ? 41.208 19.712 24.877 1.00 7.89 321 LEU A N 1
ATOM 783 C CA . LEU A 1 162 ? 40.372 19.056 25.877 1.00 8.13 321 LEU A CA 1
ATOM 784 C C . LEU A 1 162 ? 38.913 19.439 25.685 1.00 8.02 321 LEU A C 1
ATOM 785 O O . LEU A 1 162 ? 38.580 20.615 25.475 1.00 8.68 321 LEU A O 1
ATOM 790 N N . GLY A 1 163 ? 38.038 18.447 25.770 1.00 7.41 322 GLY A N 1
ATOM 791 C CA . GLY A 1 163 ? 36.611 18.689 25.846 1.00 7.36 322 GLY A CA 1
ATOM 792 C C . GLY A 1 163 ? 36.194 19.019 27.267 1.00 6.92 322 GLY A C 1
ATOM 793 O O . GLY A 1 163 ? 37.043 19.129 28.161 1.00 8.01 322 GLY A O 1
ATOM 794 N N . VAL A 1 164 ? 34.895 19.170 27.503 1.00 6.91 323 VAL A N 1
ATOM 795 C CA . VAL A 1 164 ? 34.437 19.448 28.858 1.00 7.37 323 VAL A CA 1
ATOM 796 C C . VAL A 1 164 ? 34.601 18.241 29.774 1.00 7.73 323 VAL A C 1
ATOM 797 O O . VAL A 1 164 ? 34.718 18.397 30.991 1.00 8.37 323 VAL A O 1
ATOM 801 N N . ALA A 1 165 ? 34.565 17.042 29.188 1.00 7.80 324 ALA A N 1
ATOM 802 C CA . ALA A 1 165 ? 34.617 15.796 29.943 1.00 8.16 324 ALA A CA 1
ATOM 803 C C . ALA A 1 165 ? 35.599 14.872 29.228 1.00 8.04 324 ALA A C 1
ATOM 804 O O . ALA A 1 165 ? 35.199 13.904 28.565 1.00 8.19 324 ALA A O 1
ATOM 806 N N . PRO A 1 166 ? 36.898 15.197 29.314 1.00 8.50 325 PRO A N 1
ATOM 807 C CA . PRO A 1 166 ? 37.874 14.470 28.497 1.00 8.60 325 PRO A CA 1
ATOM 808 C C . PRO A 1 166 ? 37.786 12.958 28.678 1.00 8.33 325 PRO A C 1
ATOM 809 O O . PRO A 1 166 ? 37.831 12.449 29.799 1.00 9.27 325 PRO A O 1
ATOM 813 N N . GLY A 1 167 ? 37.651 12.255 27.561 1.00 8.22 326 GLY A N 1
ATOM 814 C CA . GLY A 1 167 ? 37.627 10.810 27.558 1.00 8.47 326 GLY A CA 1
ATOM 815 C C . GLY A 1 167 ? 36.292 10.167 27.901 1.00 8.48 326 GLY A C 1
ATOM 816 O O . GLY A 1 167 ? 36.182 8.942 27.879 1.00 9.49 326 GLY A O 1
ATOM 817 N N . ILE A 1 168 ? 35.269 10.960 28.216 1.00 8.16 327 ILE A N 1
ATOM 818 C CA . ILE A 1 168 ? 33.960 10.381 28.491 1.00 8.54 327 ILE A CA 1
ATOM 819 C C . ILE A 1 168 ? 33.460 9.627 27.257 1.00 7.83 327 ILE A C 1
ATOM 820 O O . ILE A 1 168 ? 33.682 10.040 26.122 1.00 8.32 327 ILE A O 1
ATOM 825 N N . THR A 1 169 ? 32.789 8.507 27.474 1.00 8.06 328 THR A N 1
ATOM 826 C CA . THR A 1 169 ? 32.361 7.667 26.365 1.00 8.21 328 THR A CA 1
ATOM 827 C C . THR A 1 169 ? 31.325 8.374 25.504 1.00 7.63 328 THR A C 1
ATOM 828 O O . THR A 1 169 ? 30.368 8.962 26.019 1.00 7.93 328 THR A O 1
ATOM 832 N N . VAL A 1 170 ? 31.533 8.327 24.192 1.00 7.16 329 VAL A N 1
ATOM 833 C CA . VAL A 1 170 ? 30.547 8.831 23.243 1.00 7.19 329 VAL A CA 1
ATOM 834 C C . VAL A 1 170 ? 30.139 7.741 22.261 1.00 7.27 329 VAL A C 1
ATOM 835 O O . VAL A 1 170 ? 30.982 6.972 21.771 1.00 7.96 329 VAL A O 1
ATOM 839 N N . ASN A 1 171 ? 28.835 7.674 22.001 1.00 7.02 330 ASN A N 1
ATOM 840 C CA . ASN A 1 171 ? 28.269 6.773 21.013 1.00 7.18 330 ASN A CA 1
ATOM 841 C C . ASN A 1 171 ? 27.682 7.614 19.885 1.00 7.09 330 ASN A C 1
ATOM 842 O O . ASN A 1 171 ? 27.210 8.721 20.132 1.00 8.07 330 ASN A O 1
ATOM 847 N N . ILE A 1 172 ? 27.731 7.107 18.658 1.00 7.24 331 ILE A N 1
ATOM 848 C CA . ILE A 1 172 ? 27.582 7.936 17.467 1.00 7.76 331 ILE A CA 1
ATOM 849 C C . ILE A 1 172 ? 26.375 7.548 16.627 1.00 7.20 331 ILE A C 1
ATOM 850 O O . ILE A 1 172 ? 26.259 6.406 16.183 1.00 8.12 331 ILE A O 1
ATOM 855 N N . TYR A 1 173 ? 25.502 8.527 16.385 1.00 7.24 332 TYR A N 1
ATOM 856 C CA . TYR A 1 173 ? 24.270 8.323 15.626 1.00 7.45 332 TYR A CA 1
ATOM 857 C C . TYR A 1 173 ? 24.260 9.315 14.474 1.00 7.03 332 TYR A C 1
ATOM 858 O O . TYR A 1 173 ? 24.124 10.521 14.681 1.00 8.63 332 TYR A O 1
ATOM 867 N N . ARG A 1 174 ? 24.456 8.809 13.259 1.00 7.30 333 ARG A N 1
ATOM 868 C CA . ARG A 1 174 ? 24.627 9.681 12.107 1.00 7.28 333 ARG A CA 1
ATOM 869 C C . ARG A 1 174 ? 23.294 9.990 11.440 1.00 7.25 333 ARG A C 1
ATOM 870 O O . ARG A 1 174 ? 22.571 9.079 11.025 1.00 7.81 333 ARG A O 1
ATOM 878 N N . VAL A 1 175 ? 22.991 11.285 11.335 1.00 7.18 334 VAL A N 1
ATOM 879 C CA . VAL A 1 175 ? 21.760 11.752 10.704 1.00 7.62 334 VAL A CA 1
ATOM 880 C C . VAL A 1 175 ? 22.012 12.764 9.586 1.00 7.57 334 VAL A C 1
ATOM 881 O O . VAL A 1 175 ? 21.067 13.320 9.032 1.00 8.24 334 VAL A O 1
ATOM 885 N N . PHE A 1 176 ? 23.275 13.002 9.248 1.00 7.84 335 PHE A N 1
ATOM 886 C CA . PHE A 1 176 ? 23.615 13.828 8.093 1.00 8.15 335 PHE A CA 1
ATOM 887 C C . PHE A 1 176 ? 24.580 13.075 7.204 1.00 9.28 335 PHE A C 1
ATOM 888 O O . PHE A 1 176 ? 25.456 12.352 7.692 1.00 9.51 335 PHE A O 1
ATOM 896 N N . GLY A 1 177 ? 24.425 13.288 5.900 1.00 10.30 336 GLY A N 1
ATOM 897 C CA . GLY A 1 177 ? 25.421 12.915 4.918 1.00 11.87 336 GLY A CA 1
ATOM 898 C C . GLY A 1 177 ? 26.321 14.115 4.708 1.00 11.69 336 GLY A C 1
ATOM 899 O O . GLY A 1 177 ? 27.240 14.356 5.484 1.00 12.79 336 GLY A O 1
ATOM 900 N N . GLU A 1 178 ? 26.036 14.899 3.673 1.00 12.36 337 GLU A N 1
ATOM 901 C CA . GLU A 1 178 ? 26.812 16.105 3.423 1.00 14.33 337 GLU A CA 1
ATOM 902 C C . GLU A 1 178 ? 25.988 17.384 3.453 1.00 15.48 337 GLU A C 1
ATOM 903 O O . GLU A 1 178 ? 26.543 18.476 3.311 1.00 17.92 337 GLU A O 1
ATOM 909 N N . ASN A 1 179 ? 24.678 17.274 3.634 1.00 15.71 338 ASN A N 1
ATOM 910 C CA . ASN A 1 179 ? 23.883 18.497 3.650 1.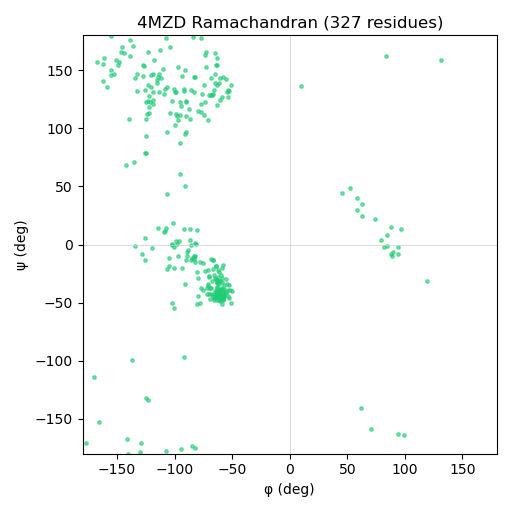00 18.11 338 ASN A CA 1
ATOM 911 C C . ASN A 1 179 ? 22.812 18.557 4.732 1.00 16.20 338 ASN A C 1
ATOM 912 O O . ASN A 1 179 ? 23.114 18.884 5.876 1.00 17.96 338 ASN A O 1
ATOM 917 N N . LEU A 1 180 ? 21.565 18.265 4.372 1.00 12.75 339 LEU A N 1
ATOM 918 C CA . LEU A 1 180 ? 20.451 18.417 5.300 1.00 10.49 339 LEU A CA 1
ATOM 919 C C . LEU A 1 180 ? 19.973 17.073 5.857 1.00 9.44 339 LEU A C 1
ATOM 920 O O . LEU A 1 180 ? 20.374 16.000 5.393 1.00 9.69 339 LEU A O 1
ATOM 925 N N . SER A 1 181 ? 19.109 17.150 6.861 1.00 9.11 340 SER A N 1
ATOM 926 C CA . SER A 1 181 ? 18.567 15.970 7.510 1.00 9.03 340 SER A CA 1
ATOM 927 C C . SER A 1 181 ? 17.046 16.084 7.599 1.00 9.02 340 SER A C 1
ATOM 928 O O . SER A 1 181 ? 16.455 17.045 7.107 1.00 9.15 340 SER A O 1
ATOM 931 N N . LYS A 1 182 ? 16.427 15.076 8.202 1.00 9.27 341 LYS A N 1
ATOM 932 C CA . LYS A 1 182 ? 14.968 14.990 8.315 1.00 10.01 341 LYS A CA 1
ATOM 933 C C . LYS A 1 182 ? 14.586 14.635 9.741 1.00 9.62 341 LYS A C 1
ATOM 934 O O . LYS A 1 182 ? 15.297 13.884 10.408 1.00 10.04 341 LYS A O 1
ATOM 940 N N . SER A 1 183 ? 13.446 15.144 10.202 1.00 9.83 342 SER A N 1
ATOM 941 C CA . SER A 1 183 ? 13.000 14.836 11.553 1.00 10.61 342 SER A CA 1
ATOM 942 C C . SER A 1 183 ? 12.741 13.345 11.739 1.00 9.98 342 SER A C 1
ATOM 943 O O . SER A 1 183 ? 12.932 12.818 12.826 1.00 10.87 342 SER A O 1
ATOM 946 N N . GLU A 1 184 ? 12.298 12.658 10.690 1.00 10.52 343 GLU A N 1
ATOM 947 C CA . GLU A 1 184 ? 12.087 11.217 10.802 1.00 11.76 343 GLU A CA 1
ATOM 948 C C . GLU A 1 184 ? 13.382 10.513 11.206 1.00 11.13 343 GLU A C 1
ATOM 949 O O . GLU A 1 184 ? 13.369 9.590 12.020 1.00 11.69 343 GLU A O 1
ATOM 955 N N . TRP A 1 185 ? 14.501 10.949 10.635 1.00 10.49 344 TRP A N 1
ATOM 956 C CA . TRP A 1 185 ? 15.779 10.318 10.943 1.00 10.04 344 TRP A CA 1
ATOM 957 C C . TRP A 1 185 ? 16.226 10.686 12.357 1.00 9.13 344 TRP A C 1
ATOM 958 O O . TRP A 1 185 ? 16.713 9.836 13.106 1.00 9.47 344 TRP A O 1
ATOM 969 N N . VAL A 1 186 ? 16.060 11.954 12.717 1.00 8.61 345 VAL A N 1
ATOM 970 C CA . VAL A 1 186 ? 16.448 12.417 14.041 1.00 8.98 345 VAL A CA 1
ATOM 971 C C . VAL A 1 186 ? 15.637 11.719 15.131 1.00 9.05 345 VAL A C 1
ATOM 972 O O . VAL A 1 186 ? 16.193 11.297 16.150 1.00 9.06 345 VAL A O 1
ATOM 976 N N . ALA A 1 187 ? 14.332 11.579 14.912 1.00 9.75 346 ALA A N 1
ATOM 977 C CA . ALA A 1 187 ? 13.483 10.890 15.879 1.00 10.93 346 ALA A CA 1
ATOM 978 C C . ALA A 1 187 ? 13.923 9.441 16.075 1.00 10.90 346 ALA A C 1
ATOM 979 O O . ALA A 1 187 ? 14.001 8.960 17.204 1.00 11.12 346 ALA A O 1
ATOM 981 N N . ARG A 1 188 ? 14.230 8.754 14.981 1.00 10.92 347 ARG A N 1
ATOM 982 C CA . ARG A 1 188 ? 14.749 7.390 15.077 1.00 11.44 347 ARG A CA 1
ATOM 983 C C . ARG A 1 188 ? 16.064 7.358 15.854 1.00 10.13 347 ARG A C 1
ATOM 984 O O . ARG A 1 188 ? 16.315 6.444 16.639 1.00 10.43 347 ARG A O 1
ATOM 992 N N . ALA A 1 189 ? 16.910 8.355 15.624 1.00 8.98 348 ALA A N 1
ATOM 993 C CA . ALA A 1 189 ? 18.191 8.432 16.322 1.00 8.86 348 ALA A CA 1
ATOM 994 C C . ALA A 1 189 ? 18.017 8.646 17.820 1.00 8.35 348 ALA A C 1
ATOM 995 O O . ALA A 1 189 ? 18.753 8.063 18.620 1.00 8.57 348 ALA A O 1
ATOM 997 N N . ILE A 1 190 ? 17.052 9.481 18.204 1.00 8.44 349 ILE A N 1
ATOM 998 C CA . ILE A 1 190 ? 16.782 9.711 19.619 1.00 8.91 349 ILE A CA 1
ATOM 999 C C . ILE A 1 190 ? 16.373 8.406 20.296 1.00 9.23 349 ILE A C 1
ATOM 1000 O O . ILE A 1 190 ? 16.882 8.055 21.361 1.00 9.39 349 ILE A O 1
ATOM 1005 N N . ARG A 1 191 ? 15.458 7.679 19.666 1.00 10.03 350 ARG A N 1
ATOM 1006 C CA . ARG A 1 191 ? 15.005 6.407 20.221 1.00 10.54 350 ARG A CA 1
ATOM 1007 C C . ARG A 1 191 ? 16.153 5.411 20.340 1.00 10.16 350 ARG A C 1
ATOM 1008 O O . ARG A 1 191 ? 16.291 4.725 21.357 1.00 10.27 350 ARG A O 1
ATOM 1016 N N A ARG A 1 192 ? 16.973 5.332 19.298 0.56 9.42 351 ARG A N 1
ATOM 1017 N N B ARG A 1 192 ? 16.968 5.320 19.295 0.44 9.81 351 ARG A N 1
ATOM 1018 C CA A ARG A 1 192 ? 18.094 4.396 19.273 0.56 9.78 351 ARG A CA 1
ATOM 1019 C CA B ARG A 1 192 ? 18.088 4.385 19.293 0.44 10.28 351 ARG A CA 1
ATOM 1020 C C A ARG A 1 192 ? 19.138 4.741 20.333 0.56 9.18 351 ARG A C 1
ATOM 1021 C C B ARG A 1 192 ? 19.096 4.746 20.380 0.44 9.22 351 ARG A C 1
ATOM 1022 O O A ARG A 1 192 ? 19.669 3.857 21.008 0.56 9.49 351 ARG A O 1
ATOM 1023 O O B ARG A 1 192 ? 19.556 3.879 21.125 0.44 9.15 351 ARG A O 1
ATOM 1038 N N . ALA A 1 193 ? 19.436 6.027 20.476 1.00 8.61 352 ALA A N 1
ATOM 1039 C CA . ALA A 1 193 ? 20.394 6.464 21.481 1.00 8.72 352 ALA A CA 1
ATOM 1040 C C . ALA A 1 193 ? 19.899 6.126 22.885 1.00 9.06 352 ALA A C 1
ATOM 1041 O O . ALA A 1 193 ? 20.685 5.723 23.736 1.00 9.47 352 ALA A O 1
ATOM 1043 N N . ALA A 1 194 ? 18.601 6.292 23.127 1.00 9.06 353 ALA A N 1
ATOM 1044 C CA . ALA A 1 194 ? 18.021 5.948 24.421 1.00 9.91 353 ALA A CA 1
ATOM 1045 C C . ALA A 1 194 ? 18.042 4.438 24.641 1.00 9.84 353 ALA A C 1
ATOM 1046 O O . ALA A 1 194 ? 18.378 3.962 25.731 1.00 10.97 353 ALA A O 1
ATOM 1048 N N . ASP A 1 195 ? 17.698 3.680 23.605 1.00 9.65 354 ASP A N 1
ATOM 1049 C CA . ASP A 1 195 ? 17.723 2.221 23.699 1.00 10.44 354 ASP A CA 1
ATOM 1050 C C . ASP A 1 195 ? 19.121 1.677 23.982 1.00 10.51 354 ASP A C 1
ATOM 1051 O O . ASP A 1 195 ? 19.264 0.651 24.637 1.00 11.66 354 ASP A O 1
ATOM 1056 N N . ASP A 1 196 ? 20.143 2.371 23.490 1.00 9.88 355 ASP A N 1
ATOM 1057 C CA . ASP A 1 196 ? 21.526 1.962 23.703 1.00 10.33 355 ASP A CA 1
ATOM 1058 C C . ASP A 1 196 ? 22.066 2.397 25.069 1.00 10.40 355 ASP A C 1
ATOM 1059 O O . ASP A 1 196 ? 23.230 2.151 25.383 1.00 12.07 355 ASP A O 1
ATOM 1064 N N . GLY A 1 197 ? 21.235 3.065 25.866 1.00 10.52 356 GLY A N 1
ATOM 1065 C CA . GLY A 1 197 ? 21.597 3.391 27.235 1.00 10.98 356 GLY A CA 1
ATOM 1066 C C . GLY A 1 197 ? 22.356 4.691 27.439 1.00 10.31 356 GLY A C 1
ATOM 1067 O O . GLY A 1 197 ? 22.925 4.905 28.509 1.00 11.67 356 GLY A O 1
ATOM 1068 N N . ASN A 1 198 ? 22.367 5.562 26.435 1.00 9.60 357 ASN A N 1
ATOM 1069 C CA . ASN A 1 198 ? 22.991 6.869 26.588 1.00 8.81 357 ASN A CA 1
ATOM 1070 C C . ASN A 1 198 ? 22.112 7.757 27.443 1.00 8.93 357 ASN A C 1
ATOM 1071 O O . ASN A 1 198 ? 21.042 8.176 27.002 1.00 9.64 357 ASN A O 1
ATOM 1076 N N . LYS A 1 199 ? 22.555 8.088 28.648 1.00 8.62 358 LYS A N 1
ATOM 1077 C CA . LYS A 1 199 ? 21.694 8.869 29.525 1.00 9.81 358 LYS A CA 1
ATOM 1078 C C . LYS A 1 199 ? 21.651 10.356 29.169 1.00 9.03 358 LYS A C 1
ATOM 1079 O O . LYS A 1 199 ? 20.757 11.068 29.632 1.00 9.63 358 LYS A O 1
ATOM 1085 N N . VAL A 1 200 ? 22.597 10.810 28.347 1.00 7.84 359 VAL A N 1
ATOM 1086 C CA . VAL A 1 200 ? 22.582 12.156 27.791 1.00 7.90 359 VAL A CA 1
ATOM 1087 C C . VAL A 1 200 ? 22.678 12.035 26.275 1.00 6.77 359 VAL A C 1
ATOM 1088 O O . VAL A 1 200 ? 23.496 11.274 25.761 1.00 7.67 359 VAL A O 1
ATOM 1092 N N . ILE A 1 201 ? 21.811 12.766 25.574 1.00 6.83 360 ILE A N 1
ATOM 1093 C CA . ILE A 1 201 ? 21.723 12.724 24.119 1.00 7.04 360 ILE A CA 1
ATOM 1094 C C . ILE A 1 201 ? 21.883 14.150 23.595 1.00 6.88 360 ILE A C 1
ATOM 1095 O O . ILE A 1 201 ? 21.128 15.046 23.975 1.00 8.15 360 ILE A O 1
ATOM 1100 N N . ASN A 1 202 ? 22.882 14.352 22.736 1.00 6.60 361 ASN A N 1
ATOM 1101 C CA . ASN A 1 202 ? 23.238 15.668 22.214 1.00 6.52 361 ASN A CA 1
ATOM 1102 C C . ASN A 1 202 ? 22.722 15.850 20.798 1.00 6.27 361 ASN A C 1
ATOM 1103 O O . ASN A 1 202 ? 23.052 15.048 19.917 1.00 6.79 361 ASN A O 1
ATOM 1108 N N . ILE A 1 203 ? 21.934 16.902 20.579 1.00 6.55 362 ILE A N 1
ATOM 1109 C CA . ILE A 1 203 ? 21.404 17.208 19.251 1.00 6.85 362 ILE A CA 1
ATOM 1110 C C . ILE A 1 203 ? 21.778 18.644 18.847 1.00 6.67 362 ILE A C 1
ATOM 1111 O O . ILE A 1 203 ? 21.076 19.615 19.160 1.00 7.48 362 ILE A O 1
ATOM 1116 N N . SER A 1 204 ? 22.895 18.775 18.136 1.00 6.60 363 SER A N 1
ATOM 1117 C CA . SER A 1 204 ? 23.391 20.071 17.675 1.00 6.99 363 SER A CA 1
ATOM 1118 C C . SER A 1 204 ? 22.848 20.424 16.284 1.00 7.03 363 SER A C 1
ATOM 1119 O O . SER A 1 204 ? 23.598 20.806 15.383 1.00 7.67 363 SER A O 1
ATOM 1122 N N . ALA A 1 205 ? 21.532 20.313 16.139 1.00 6.70 364 ALA A N 1
ATOM 1123 C CA . ALA A 1 205 ? 20.843 20.463 14.859 1.00 7.18 364 ALA A CA 1
ATOM 1124 C C . ALA A 1 205 ? 19.382 20.732 15.164 1.00 7.09 364 ALA A C 1
ATOM 1125 O O . ALA A 1 205 ? 18.915 20.413 16.253 1.00 7.66 364 ALA A O 1
ATOM 1127 N N . GLY A 1 206 ? 18.644 21.289 14.209 1.00 7.25 365 GLY A N 1
ATOM 1128 C CA . GLY A 1 206 ? 17.243 21.568 14.450 1.00 7.80 365 GLY A CA 1
ATOM 1129 C C . GLY A 1 206 ? 16.546 22.141 13.240 1.00 7.75 365 GLY A C 1
ATOM 1130 O O . GLY A 1 206 ? 17.095 22.170 12.137 1.00 8.09 365 GLY A O 1
ATOM 1131 N N . GLN A 1 207 ? 15.315 22.593 13.454 1.00 8.05 366 GLN A N 1
ATOM 1132 C CA . GLN A 1 207 ? 14.497 23.147 12.387 1.00 9.14 366 GLN A CA 1
ATOM 1133 C C . GLN A 1 207 ? 13.363 23.950 13.007 1.00 9.49 366 GLN A C 1
ATOM 1134 O O . GLN A 1 207 ? 12.950 23.695 14.147 1.00 10.53 366 GLN A O 1
ATOM 1140 N N . TYR A 1 208 ? 12.836 24.903 12.248 1.00 8.67 367 TYR A N 1
ATOM 1141 C CA . TYR A 1 208 ? 11.658 25.637 12.693 1.00 8.35 367 TYR A CA 1
ATOM 1142 C C . TYR A 1 208 ? 10.390 24.969 12.180 1.00 9.19 367 TYR A C 1
ATOM 1143 O O . TYR A 1 208 ? 10.280 24.635 10.989 1.00 10.05 367 TYR A O 1
ATOM 1152 N N . LEU A 1 209 ? 9.438 24.781 13.089 1.00 8.99 368 LEU A N 1
ATOM 1153 C CA . LEU A 1 209 ? 8.148 24.179 12.771 1.00 9.53 368 LEU A CA 1
ATOM 1154 C C . LEU A 1 209 ? 7.041 25.184 13.064 1.00 9.64 368 LEU A C 1
ATOM 1155 O O . LEU A 1 209 ? 7.016 25.778 14.143 1.00 10.23 368 LEU A O 1
ATOM 1160 N N . MET A 1 210 ? 6.130 25.372 12.110 1.00 10.06 369 MET A N 1
ATOM 1161 C CA . MET A 1 210 ? 4.933 26.170 12.359 1.00 10.44 369 MET A CA 1
ATOM 1162 C C . MET A 1 210 ? 3.830 25.172 12.675 1.00 10.63 369 MET A C 1
ATOM 1163 O O . MET A 1 210 ? 3.404 24.414 11.800 1.00 11.32 369 MET A O 1
ATOM 1168 N N . ILE A 1 211 ? 3.394 25.149 13.931 1.00 10.94 370 ILE A N 1
ATOM 1169 C CA . ILE A 1 211 ? 2.569 24.046 14.419 1.00 12.04 370 ILE A CA 1
ATOM 1170 C C . ILE A 1 211 ? 1.082 24.381 14.508 1.00 13.10 370 ILE A C 1
ATOM 1171 O O . ILE A 1 211 ? 0.281 23.543 14.912 1.00 14.39 370 ILE A O 1
ATOM 1176 N N . SER A 1 212 ? 0.721 25.606 14.137 1.00 13.59 371 SER A N 1
ATOM 1177 C CA . SER A 1 212 ? -0.680 25.987 13.958 1.00 14.07 371 SER A CA 1
ATOM 1178 C C . SER A 1 212 ? -0.736 26.884 12.728 1.00 13.57 371 SER A C 1
ATOM 1179 O O . SER A 1 212 ? 0.292 27.133 12.097 1.00 13.53 371 SER A O 1
ATOM 1182 N N . GLY A 1 213 ? -1.923 27.360 12.369 1.00 14.10 372 GLY A N 1
ATOM 1183 C CA . GLY A 1 213 ? -2.050 28.130 11.149 1.00 14.70 372 GLY A CA 1
ATOM 1184 C C . GLY A 1 213 ? -1.890 27.245 9.928 1.00 14.15 372 GLY A C 1
ATOM 1185 O O . GLY A 1 213 ? -2.075 26.028 9.996 1.00 14.83 372 GLY A O 1
ATOM 1186 N N . SER A 1 214 ? -1.552 27.852 8.798 1.00 14.43 373 SER A N 1
ATOM 1187 C CA . SER A 1 214 ? -1.457 27.096 7.557 1.00 14.87 373 SER A CA 1
ATOM 1188 C C . SER A 1 214 ? -0.526 27.728 6.542 1.00 14.57 373 SER A C 1
ATOM 1189 O O . SER A 1 214 ? -0.415 28.953 6.446 1.00 15.19 373 SER A O 1
ATOM 1192 N N . TYR A 1 215 ? 0.148 26.869 5.789 1.00 14.51 374 TYR A N 1
ATOM 1193 C CA . TYR A 1 215 ? 0.861 27.298 4.601 1.00 14.97 374 TYR A CA 1
ATOM 1194 C C . TYR A 1 215 ? -0.127 27.354 3.434 1.00 16.40 374 TYR A C 1
ATOM 1195 O O . TYR A 1 215 ? -1.307 27.033 3.591 1.00 16.39 374 TYR A O 1
ATOM 1204 N N . ASP A 1 216 ? 0.351 27.757 2.262 1.00 18.03 375 ASP A N 1
ATOM 1205 C CA . ASP A 1 216 ? -0.514 27.857 1.090 1.00 20.44 375 ASP A CA 1
ATOM 1206 C C . ASP A 1 216 ? -1.235 26.544 0.797 1.00 20.51 375 ASP A C 1
ATOM 1207 O O . ASP A 1 216 ? -2.343 26.549 0.263 1.00 21.47 375 ASP A O 1
ATOM 1212 N N . ASP A 1 217 ? -0.615 25.419 1.143 1.00 20.49 376 ASP A N 1
ATOM 1213 C CA . ASP A 1 217 ? -1.211 24.117 0.846 1.00 20.46 376 ASP A CA 1
ATOM 1214 C C . ASP A 1 217 ? -2.256 23.688 1.875 1.00 19.65 376 ASP A C 1
ATOM 1215 O O . ASP A 1 217 ? -2.817 22.599 1.778 1.00 20.49 376 ASP A O 1
ATOM 1220 N N . GLY A 1 218 ? -2.507 24.543 2.861 1.00 18.90 377 GLY A N 1
ATOM 1221 C CA . GLY A 1 218 ? -3.549 24.289 3.842 1.00 18.48 377 GLY A CA 1
ATOM 1222 C C . GLY A 1 218 ? -3.096 23.521 5.073 1.00 17.85 377 GLY A C 1
ATOM 1223 O O . GLY A 1 218 ? -3.869 23.352 6.019 1.00 18.81 377 GLY A O 1
ATOM 1224 N N . THR A 1 219 ? -1.851 23.057 5.066 1.00 17.40 378 THR A N 1
ATOM 1225 C CA . THR A 1 219 ? -1.337 22.240 6.159 1.00 16.46 378 THR A CA 1
ATOM 1226 C C . THR A 1 219 ? -0.349 23.018 7.020 1.00 14.40 378 THR A C 1
ATOM 1227 O O . THR A 1 219 ? -0.031 24.171 6.740 1.00 14.47 378 THR A O 1
ATOM 1231 N N . ASN A 1 220 ? 0.139 22.379 8.076 1.00 13.60 379 ASN A N 1
ATOM 1232 C CA . ASN A 1 220 ? 1.229 22.955 8.855 1.00 12.88 379 ASN A CA 1
ATOM 1233 C C . ASN A 1 220 ? 2.190 21.849 9.287 1.00 12.10 379 ASN A C 1
ATOM 1234 O O . ASN A 1 220 ? 2.120 20.741 8.763 1.00 12.91 379 ASN A O 1
ATOM 1239 N N . ASP A 1 221 ? 3.091 22.146 10.221 1.00 11.41 380 ASP A N 1
ATOM 1240 C CA . ASP A 1 221 ? 4.164 21.214 10.571 1.00 11.14 380 ASP A CA 1
ATOM 1241 C C . ASP A 1 221 ? 3.904 20.439 11.860 1.00 10.83 380 ASP A C 1
ATOM 1242 O O . ASP A 1 221 ? 4.830 19.871 12.438 1.00 10.90 380 ASP A O 1
ATOM 1247 N N . TYR A 1 222 ? 2.654 20.382 12.306 1.00 11.54 381 TYR A N 1
ATOM 1248 C CA . TYR A 1 222 ? 2.376 19.774 13.601 1.00 12.08 381 TYR A CA 1
ATOM 1249 C C . TYR A 1 222 ? 2.727 18.288 13.660 1.00 11.43 381 TYR A C 1
ATOM 1250 O O . TYR A 1 222 ? 3.149 17.799 14.705 1.00 11.51 381 TYR A O 1
ATOM 1259 N N . GLN A 1 223 ? 2.574 17.563 12.555 1.00 12.13 382 GLN A N 1
ATOM 1260 C CA . GLN A 1 223 ? 2.918 16.144 12.577 1.00 12.82 382 GLN A CA 1
ATOM 1261 C C . GLN A 1 223 ? 4.391 15.926 12.916 1.00 12.33 382 GLN A C 1
ATOM 1262 O O . GLN A 1 223 ? 4.716 15.045 13.707 1.00 12.09 382 GLN A O 1
ATOM 1268 N N . GLU A 1 224 ? 5.283 16.714 12.318 1.00 12.25 383 GLU A N 1
ATOM 1269 C CA . GLU A 1 224 ? 6.701 16.591 12.652 1.00 11.90 383 GLU A CA 1
ATOM 1270 C C . GLU A 1 224 ? 6.929 16.881 14.129 1.00 11.44 383 GLU A C 1
ATOM 1271 O O . GLU A 1 224 ? 7.711 16.203 14.792 1.00 11.77 383 GLU A O 1
ATOM 1277 N N . TYR A 1 225 ? 6.254 17.909 14.636 1.00 11.08 384 TYR A N 1
ATOM 1278 C CA . TYR A 1 225 ? 6.365 18.266 16.041 1.00 10.74 384 TYR A CA 1
ATOM 1279 C C . TYR A 1 225 ? 5.954 17.083 16.913 1.00 10.65 384 TYR A C 1
ATOM 1280 O O . TYR A 1 225 ? 6.645 16.733 17.872 1.00 10.50 384 TYR A O 1
ATOM 1289 N N . LEU A 1 226 ? 4.830 16.458 16.573 1.00 10.18 385 LEU A N 1
ATOM 1290 C CA . LEU A 1 226 ? 4.350 15.306 17.333 1.00 10.57 385 LEU A CA 1
ATOM 1291 C C . LEU A 1 226 ? 5.311 14.123 17.268 1.00 11.22 385 LEU A C 1
ATOM 1292 O O . LEU A 1 226 ? 5.437 13.359 18.224 1.00 11.20 385 LEU A O 1
ATOM 1297 N N A ASN A 1 227 ? 5.975 13.955 16.130 0.67 10.92 386 ASN A N 1
ATOM 1298 N N B ASN A 1 227 ? 5.975 13.962 16.133 0.33 11.54 386 ASN A N 1
ATOM 1299 C CA A ASN A 1 227 ? 6.955 12.882 15.987 0.67 11.12 386 ASN A CA 1
ATOM 1300 C CA B ASN A 1 227 ? 6.946 12.891 16.012 0.33 12.21 386 ASN A CA 1
ATOM 1301 C C A ASN A 1 227 ? 8.176 13.099 16.883 0.67 10.83 386 ASN A C 1
ATOM 1302 C C B ASN A 1 227 ? 8.116 13.119 16.959 0.33 11.28 386 ASN A C 1
ATOM 1303 O O A ASN A 1 227 ? 8.684 12.153 17.491 0.67 11.62 386 ASN A O 1
ATOM 1304 O O B ASN A 1 227 ? 8.531 12.205 17.675 0.33 11.23 386 ASN A O 1
ATOM 1313 N N . TYR A 1 228 ? 8.642 14.341 16.974 1.00 10.78 387 TYR A N 1
ATOM 1314 C CA . TYR A 1 228 ? 9.687 14.669 17.936 1.00 10.31 387 TYR A CA 1
ATOM 1315 C C . TYR A 1 228 ? 9.184 14.427 19.347 1.00 10.18 387 TYR A C 1
ATOM 1316 O O . TYR A 1 228 ? 9.901 13.873 20.181 1.00 10.90 387 TYR A O 1
ATOM 1325 N N . LYS A 1 229 ? 7.962 14.876 19.630 1.00 10.61 388 LYS A N 1
ATOM 1326 C CA . LYS A 1 229 ? 7.444 14.753 20.984 1.00 11.09 388 LYS A CA 1
ATOM 1327 C C . LYS A 1 229 ? 7.425 13.293 21.422 1.00 11.31 388 LYS A C 1
ATOM 1328 O O . LYS A 1 229 ? 7.811 12.968 22.540 1.00 11.77 388 LYS A O 1
ATOM 1334 N N . SER A 1 230 ? 6.975 12.416 20.533 1.00 11.33 389 SER A N 1
ATOM 1335 C CA . SER A 1 230 ? 6.917 10.996 20.842 1.00 11.85 389 SER A CA 1
ATOM 1336 C C . SER A 1 230 ? 8.310 10.426 21.126 1.00 11.47 389 SER A C 1
ATOM 1337 O O . SER A 1 230 ? 8.496 9.642 22.058 1.00 11.83 389 SER A O 1
ATOM 1340 N N . ALA A 1 231 ? 9.288 10.820 20.318 1.00 11.26 390 ALA A N 1
ATOM 1341 C CA . ALA A 1 231 ? 10.647 10.328 20.503 1.00 11.32 390 ALA A CA 1
ATOM 1342 C C . ALA A 1 231 ? 11.250 10.827 21.815 1.00 11.04 390 ALA A C 1
ATOM 1343 O O . ALA A 1 231 ? 11.919 10.075 22.536 1.00 11.69 390 ALA A O 1
ATOM 1345 N N A ILE A 1 232 ? 11.010 12.093 22.126 0.56 11.13 391 ILE A N 1
ATOM 1346 N N B ILE A 1 232 ? 11.033 12.105 22.111 0.44 11.12 391 ILE A N 1
ATOM 1347 C CA A ILE A 1 232 ? 11.509 12.685 23.359 0.56 11.66 391 ILE A CA 1
ATOM 1348 C CA B ILE A 1 232 ? 11.505 12.689 23.359 0.44 11.56 391 ILE A CA 1
ATOM 1349 C C A ILE A 1 232 ? 10.839 12.085 24.593 0.56 11.89 391 ILE A C 1
ATOM 1350 C C B ILE A 1 232 ? 10.858 11.986 24.549 0.44 11.29 391 ILE A C 1
ATOM 1351 O O A ILE A 1 232 ? 11.496 11.842 25.608 0.56 12.87 391 ILE A O 1
ATOM 1352 O O B ILE A 1 232 ? 11.546 11.574 25.487 0.44 11.03 391 ILE A O 1
ATOM 1361 N N . ASN A 1 233 ? 9.536 11.835 24.505 1.00 11.90 392 ASN A N 1
ATOM 1362 C CA . ASN A 1 233 ? 8.829 11.168 25.589 1.00 13.39 392 ASN A CA 1
ATOM 1363 C C . ASN A 1 233 ? 9.380 9.773 25.819 1.00 13.02 392 ASN A C 1
ATOM 1364 O O . ASN A 1 233 ? 9.503 9.327 26.952 1.00 13.31 392 ASN A O 1
ATOM 1369 N N . TYR A 1 234 ? 9.719 9.091 24.734 1.00 12.67 393 TYR A N 1
ATOM 1370 C CA . TYR A 1 234 ? 10.300 7.765 24.843 1.00 13.15 393 TYR A CA 1
ATOM 1371 C C . TYR A 1 234 ? 11.667 7.823 25.517 1.00 12.67 393 TYR A C 1
ATOM 1372 O O . TYR A 1 234 ? 11.965 7.036 26.413 1.00 13.59 393 TYR A O 1
ATOM 1381 N N . ALA A 1 235 ? 12.500 8.763 25.088 1.00 11.50 394 ALA A N 1
ATOM 1382 C CA . ALA A 1 235 ? 13.818 8.920 25.691 1.00 11.63 394 ALA A CA 1
ATOM 1383 C C . ALA A 1 235 ? 13.678 9.177 27.187 1.00 11.43 394 ALA A C 1
ATOM 1384 O O . ALA A 1 235 ? 14.389 8.589 27.996 1.00 11.99 394 ALA A O 1
ATOM 1386 N N . THR A 1 236 ? 12.750 10.051 27.555 1.00 12.02 395 THR A N 1
ATOM 1387 C CA . THR A 1 236 ? 12.478 10.315 28.958 1.00 13.39 395 THR A CA 1
ATOM 1388 C C . THR A 1 236 ? 12.055 9.050 29.705 1.00 14.50 395 THR A C 1
ATOM 1389 O O . THR A 1 236 ? 12.546 8.780 30.803 1.00 15.44 395 THR A O 1
ATOM 1393 N N . ALA A 1 237 ? 11.152 8.272 29.110 1.00 15.29 396 ALA A N 1
ATOM 1394 C CA . ALA A 1 237 ? 10.686 7.028 29.725 1.00 16.70 396 ALA A CA 1
ATOM 1395 C C . ALA A 1 237 ? 11.849 6.069 29.978 1.00 17.65 396 ALA A C 1
ATOM 1396 O O . ALA A 1 237 ? 11.829 5.300 30.935 1.00 19.52 396 ALA A O 1
ATOM 1398 N N . LYS A 1 238 ? 12.859 6.120 29.115 1.00 16.35 397 LYS A N 1
ATOM 1399 C CA . LYS A 1 238 ? 14.033 5.259 29.232 1.00 16.05 397 LYS A CA 1
ATOM 1400 C C . LYS A 1 238 ? 15.068 5.812 30.208 1.00 16.09 397 LYS A C 1
ATOM 1401 O O . LYS A 1 238 ? 16.034 5.131 30.544 1.00 18.18 397 LYS A O 1
ATOM 1407 N N . GLY A 1 239 ? 14.869 7.047 30.651 1.00 14.66 398 GLY A N 1
ATOM 1408 C CA . GLY A 1 239 ? 15.764 7.671 31.606 1.00 14.07 398 GLY A CA 1
ATOM 1409 C C . GLY A 1 239 ? 16.832 8.566 31.004 1.00 12.54 398 GLY A C 1
ATOM 1410 O O . GLY A 1 239 ? 17.774 8.941 31.700 1.00 13.60 398 GLY A O 1
ATOM 1411 N N . SER A 1 240 ? 16.681 8.917 29.726 1.00 11.07 399 SER A N 1
ATOM 1412 C CA . SER A 1 240 ? 17.634 9.785 29.038 1.00 10.39 399 SER A CA 1
ATOM 1413 C C . SER A 1 240 ? 17.163 11.231 29.026 1.00 10.53 399 SER A C 1
ATOM 1414 O O . SER A 1 240 ? 15.963 11.503 29.070 1.00 12.28 399 SER A O 1
ATOM 1417 N N . ILE A 1 241 ? 18.117 12.156 28.957 1.00 9.74 400 ILE A N 1
ATOM 1418 C CA . ILE A 1 241 ? 17.816 13.559 28.749 1.00 9.64 400 ILE A CA 1
ATOM 1419 C C . ILE A 1 241 ? 18.381 13.983 27.404 1.00 8.74 400 ILE A C 1
ATOM 1420 O O . ILE A 1 241 ? 19.436 13.511 26.986 1.00 8.76 400 ILE A O 1
ATOM 1425 N N . VAL A 1 242 ? 17.658 14.874 26.736 1.00 8.48 401 VAL A N 1
ATOM 1426 C CA . VAL A 1 242 ? 18.060 15.408 25.446 1.00 8.28 401 VAL A CA 1
ATOM 1427 C C . VAL A 1 242 ? 18.482 16.861 25.623 1.00 7.60 401 VAL A C 1
ATOM 1428 O O . VAL A 1 242 ? 17.797 17.635 26.296 1.00 7.73 401 VAL A O 1
ATOM 1432 N N . VAL A 1 243 ? 19.619 17.200 25.022 1.00 7.33 402 VAL A N 1
ATOM 1433 C CA . VAL A 1 243 ? 20.213 18.531 25.068 1.00 7.25 402 VAL A CA 1
ATOM 1434 C C . VAL A 1 243 ? 20.323 18.995 23.622 1.00 6.80 402 VAL A C 1
ATOM 1435 O O . VAL A 1 243 ? 20.927 18.310 22.799 1.00 8.04 402 VAL A O 1
ATOM 1439 N N . ALA A 1 244 ? 19.720 20.137 23.300 1.00 6.62 403 ALA A N 1
ATOM 1440 C CA . ALA A 1 244 ? 19.565 20.542 21.906 1.00 6.87 403 ALA A CA 1
ATOM 1441 C C . ALA A 1 244 ? 19.926 22.003 21.689 1.00 6.75 403 ALA A C 1
ATOM 1442 O O . ALA A 1 244 ? 19.615 22.870 22.519 1.00 7.74 403 ALA A O 1
ATOM 1444 N N . ALA A 1 245 ? 20.541 22.276 20.543 1.00 6.69 404 ALA A N 1
ATOM 1445 C CA . ALA A 1 245 ? 20.959 23.633 20.202 1.00 6.93 404 ALA A CA 1
ATOM 1446 C C . ALA A 1 245 ? 19.819 24.536 19.754 1.00 7.27 404 ALA A C 1
ATOM 1447 O O . ALA A 1 245 ? 19.078 24.189 18.833 1.00 8.08 404 ALA A O 1
ATOM 1449 N N . LEU A 1 246 ? 19.718 25.718 20.350 1.00 7.39 405 LEU A N 1
ATOM 1450 C CA . LEU A 1 246 ? 18.914 26.782 19.760 1.00 8.02 405 LEU A CA 1
ATOM 1451 C C . LEU A 1 246 ? 19.506 27.176 18.411 1.00 7.27 405 LEU A C 1
ATOM 1452 O O . LEU A 1 246 ? 20.699 27.027 18.181 1.00 7.36 405 LEU A O 1
ATOM 1457 N N . GLY A 1 247 ? 18.671 27.714 17.528 1.00 7.89 406 GLY A N 1
ATOM 1458 C CA . GLY A 1 247 ? 19.136 28.134 16.219 1.00 8.24 406 GLY A CA 1
ATOM 1459 C C . GLY A 1 247 ? 20.124 29.284 16.268 1.00 7.60 406 GLY A C 1
ATOM 1460 O O . GLY A 1 247 ? 20.258 29.971 17.285 1.00 8.22 406 GLY A O 1
ATOM 1461 N N . ASN A 1 248 ? 20.807 29.492 15.144 1.00 8.02 407 ASN A N 1
ATOM 1462 C CA . ASN A 1 248 ? 21.786 30.568 14.997 1.00 8.04 407 ASN A CA 1
ATOM 1463 C C . ASN A 1 248 ? 21.249 31.695 14.114 1.00 8.32 407 ASN A C 1
ATOM 1464 O O . ASN A 1 248 ? 21.969 32.226 13.265 1.00 9.23 407 ASN A O 1
ATOM 1469 N N . ASP A 1 249 ? 19.989 32.070 14.321 1.00 8.89 408 ASP A N 1
ATOM 1470 C CA . ASP A 1 249 ? 19.320 33.034 13.447 1.00 9.85 408 ASP A CA 1
ATOM 1471 C C . ASP A 1 249 ? 18.962 34.340 14.143 1.00 9.66 408 ASP A C 1
ATOM 1472 O O . ASP A 1 249 ? 18.187 35.139 13.615 1.00 10.60 408 ASP A O 1
ATOM 1477 N N . SER A 1 250 ? 19.539 34.561 15.319 1.00 10.06 409 SER A N 1
ATOM 1478 C CA . SER A 1 250 ? 19.329 35.803 16.061 1.00 10.79 409 SER A CA 1
ATOM 1479 C C . SER A 1 250 ? 17.859 36.065 16.381 1.00 11.12 409 SER A C 1
ATOM 1480 O O . SER A 1 250 ? 17.441 37.216 16.485 1.00 12.63 409 SER A O 1
ATOM 1483 N N . LEU A 1 251 ? 17.086 34.999 16.541 1.00 10.48 410 LEU A N 1
ATOM 1484 C CA . LEU A 1 251 ? 15.653 35.104 16.814 1.00 11.14 410 LEU A CA 1
ATOM 1485 C C . LEU A 1 251 ? 15.335 34.926 18.286 1.00 11.63 410 LEU A C 1
ATOM 1486 O O . LEU A 1 251 ? 15.793 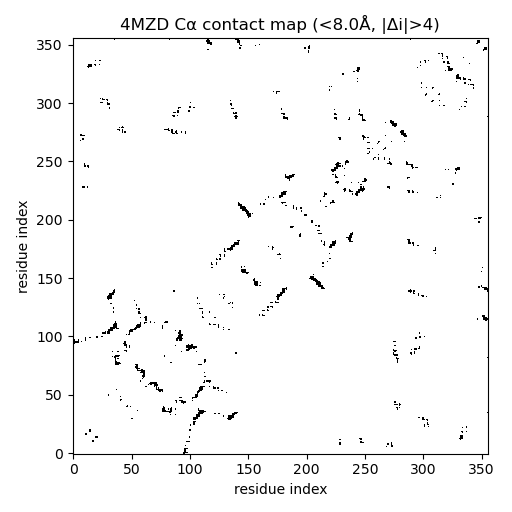33.970 18.912 1.00 11.83 410 LEU A O 1
ATOM 1491 N N . ASN A 1 252 ? 14.531 35.829 18.843 1.00 12.89 411 ASN A N 1
ATOM 1492 C CA . ASN A 1 252 ? 13.943 35.548 20.143 1.00 14.42 411 ASN A CA 1
ATOM 1493 C C . ASN A 1 252 ? 12.763 34.619 19.923 1.00 13.77 411 ASN A C 1
ATOM 1494 O O . ASN A 1 252 ? 11.782 34.992 19.284 1.00 13.74 411 ASN A O 1
ATOM 1499 N N . ILE A 1 253 ? 12.863 33.403 20.439 1.00 13.85 412 ILE A N 1
ATOM 1500 C CA . ILE A 1 253 ? 11.888 32.378 20.100 1.00 14.79 412 ILE A CA 1
ATOM 1501 C C . ILE A 1 253 ? 10.505 32.666 20.674 1.00 14.55 412 ILE A C 1
ATOM 1502 O O . ILE A 1 253 ? 9.529 32.030 20.286 1.00 15.61 412 ILE A O 1
ATOM 1507 N N . GLN A 1 254 ? 10.420 33.631 21.585 1.00 14.80 413 GLN A N 1
ATOM 1508 C CA . GLN A 1 254 ? 9.135 34.021 22.156 1.00 16.33 413 GLN A CA 1
ATOM 1509 C C . GLN A 1 254 ? 8.450 35.112 21.344 1.00 15.56 413 GLN A C 1
ATOM 1510 O O . GLN A 1 254 ? 7.288 35.427 21.585 1.00 17.07 413 GLN A O 1
ATOM 1516 N N . ASP A 1 255 ? 9.167 35.688 20.387 1.00 14.88 414 ASP A N 1
ATOM 1517 C CA . ASP A 1 255 ? 8.620 36.754 19.555 1.00 15.46 414 ASP A CA 1
ATOM 1518 C C . ASP A 1 255 ? 8.085 36.124 18.280 1.00 14.56 414 ASP A C 1
ATOM 1519 O O . ASP A 1 255 ? 8.797 36.006 17.282 1.00 14.64 414 ASP A O 1
ATOM 1524 N N . ASN A 1 256 ? 6.831 35.692 18.317 1.00 14.09 415 ASN A N 1
ATOM 1525 C CA . ASN A 1 256 ? 6.308 34.910 17.210 1.00 14.22 415 ASN A CA 1
ATOM 1526 C C . ASN A 1 256 ? 6.257 35.654 15.883 1.00 14.93 415 ASN A C 1
ATOM 1527 O O . ASN A 1 256 ? 6.516 35.062 14.839 1.00 15.22 415 ASN A O 1
ATOM 1532 N N . GLN A 1 257 ? 5.933 36.942 15.913 1.00 16.28 416 GLN A N 1
ATOM 1533 C CA . GLN A 1 257 ? 5.839 37.684 14.663 1.00 17.53 416 GLN A CA 1
ATOM 1534 C C . GLN A 1 257 ? 7.185 37.733 13.948 1.00 16.60 416 GLN A C 1
ATOM 1535 O O . GLN A 1 257 ? 7.256 37.631 12.727 1.00 16.63 416 GLN A O 1
ATOM 1541 N N A THR A 1 258 ? 8.252 37.887 14.721 0.56 16.15 417 THR A N 1
ATOM 1542 N N B THR A 1 258 ? 8.263 37.886 14.708 0.44 16.19 417 THR A N 1
ATOM 1543 C CA A THR A 1 258 ? 9.586 37.924 14.147 0.56 16.25 417 THR A CA 1
ATOM 1544 C CA B THR A 1 258 ? 9.584 37.925 14.097 0.44 16.16 417 THR A CA 1
ATOM 1545 C C A THR A 1 258 ? 9.953 36.571 13.537 0.56 15.49 417 THR A C 1
ATOM 1546 C C B THR A 1 258 ? 9.953 36.548 13.541 0.44 15.67 417 THR A C 1
ATOM 1547 O O A THR A 1 258 ? 10.606 36.511 12.496 0.56 16.02 417 THR A O 1
ATOM 1548 O O B THR A 1 258 ? 10.630 36.445 12.518 0.44 15.98 417 THR A O 1
ATOM 1555 N N A MET A 1 259 ? 9.515 35.488 14.174 0.56 13.95 418 MET A N 1
ATOM 1556 N N B MET A 1 259 ? 9.494 35.494 14.210 0.44 14.72 418 MET A N 1
ATOM 1557 C CA A MET A 1 259 ? 9.762 34.149 13.640 0.56 13.12 418 MET A CA 1
ATOM 1558 C CA B MET A 1 259 ? 9.693 34.133 13.720 0.44 14.25 418 MET A CA 1
ATOM 1559 C C A MET A 1 259 ? 8.944 33.897 12.373 0.56 13.28 418 MET A C 1
ATOM 1560 C C B MET A 1 259 ? 8.968 33.959 12.386 0.44 13.93 418 MET A C 1
ATOM 1561 O O A MET A 1 259 ? 9.412 33.241 11.442 0.56 13.72 418 MET A O 1
ATOM 1562 O O B MET A 1 259 ? 9.527 33.435 11.422 0.44 14.31 418 MET A O 1
ATOM 1571 N N . ILE A 1 260 ? 7.720 34.411 12.339 1.00 13.95 419 ILE A N 1
ATOM 1572 C CA . ILE A 1 260 ? 6.919 34.322 11.130 1.00 15.02 419 ILE A CA 1
ATOM 1573 C C . ILE A 1 260 ? 7.572 35.107 9.990 1.00 15.81 419 ILE A C 1
ATOM 1574 O O . ILE A 1 260 ? 7.666 34.616 8.865 1.00 15.81 419 ILE A O 1
ATOM 1579 N N . ASN A 1 261 ? 8.019 36.323 10.283 1.00 16.00 420 ASN A N 1
ATOM 1580 C CA . ASN A 1 261 ? 8.699 37.131 9.276 1.00 17.15 420 ASN A CA 1
ATOM 1581 C C . ASN A 1 261 ? 9.929 36.421 8.727 1.00 16.87 420 ASN A C 1
ATOM 1582 O O . ASN A 1 261 ? 10.214 36.485 7.533 1.00 17.42 420 ASN A O 1
ATOM 1587 N N . PHE A 1 262 ? 10.657 35.741 9.606 1.00 15.95 421 PHE A N 1
ATOM 1588 C CA . PHE A 1 262 ? 11.813 34.964 9.185 1.00 16.14 421 PHE A CA 1
ATOM 1589 C C . PHE A 1 262 ? 11.366 33.843 8.245 1.00 16.12 421 PHE A C 1
ATOM 1590 O O . PHE A 1 262 ? 11.924 33.671 7.165 1.00 16.95 421 PHE A O 1
ATOM 1598 N N . LEU A 1 263 ? 10.329 33.108 8.636 1.00 15.98 422 LEU A N 1
ATOM 1599 C CA . LEU A 1 263 ? 9.858 31.986 7.826 1.00 16.06 422 LEU A CA 1
ATOM 1600 C C . LEU A 1 263 ? 9.352 32.413 6.454 1.00 15.81 422 LEU A C 1
ATOM 1601 O O . LEU A 1 263 ? 9.467 31.665 5.482 1.00 15.27 422 LEU A O 1
ATOM 1606 N N . LYS A 1 264 ? 8.777 33.608 6.375 1.00 16.05 423 LYS A N 1
ATOM 1607 C CA . LYS A 1 264 ? 8.239 34.098 5.109 1.00 17.40 423 LYS A CA 1
ATOM 1608 C C . LYS A 1 264 ? 9.322 34.283 4.050 1.00 18.19 423 LYS A C 1
ATOM 1609 O O . LYS A 1 264 ? 9.028 34.341 2.859 1.00 19.46 423 LYS A O 1
ATOM 1615 N N . ARG A 1 265 ? 10.574 34.363 4.486 1.00 18.55 424 ARG A N 1
ATOM 1616 C CA . ARG A 1 265 ? 11.691 34.452 3.555 1.00 19.72 424 ARG A CA 1
ATOM 1617 C C . ARG A 1 265 ? 11.904 33.128 2.824 1.00 18.97 424 ARG A C 1
ATOM 1618 O O . ARG A 1 265 ? 12.502 33.102 1.742 1.00 19.85 424 ARG A O 1
ATOM 1626 N N . PHE A 1 266 ? 11.415 32.037 3.413 1.00 17.90 425 PHE A N 1
ATOM 1627 C CA . PHE A 1 266 ? 11.780 30.691 2.971 1.00 17.47 425 PHE A CA 1
ATOM 1628 C C . PHE A 1 266 ? 10.597 29.770 2.697 1.00 17.48 425 PHE A C 1
ATOM 1629 O O . PHE A 1 266 ? 10.787 28.654 2.205 1.00 18.31 425 PHE A O 1
ATOM 1637 N N . ARG A 1 267 ? 9.392 30.217 3.042 1.00 16.15 426 ARG A N 1
ATOM 1638 C CA . ARG A 1 267 ? 8.205 29.374 2.972 1.00 16.61 426 ARG A CA 1
ATOM 1639 C C . ARG A 1 267 ? 7.020 30.208 2.545 1.00 17.98 426 ARG A C 1
ATOM 1640 O O . ARG A 1 267 ? 7.071 31.435 2.601 1.00 19.07 426 ARG A O 1
ATOM 1648 N N . SER A 1 268 ? 5.948 29.534 2.140 1.00 18.84 427 SER A N 1
ATOM 1649 C CA . SER A 1 268 ? 4.734 30.203 1.693 1.00 20.08 427 SER A CA 1
ATOM 1650 C C . SER A 1 268 ? 3.637 30.083 2.749 1.00 19.04 427 SER A C 1
ATOM 1651 O O . SER A 1 268 ? 2.934 29.077 2.816 1.00 19.41 427 SER A O 1
ATOM 1654 N N . ILE A 1 269 ? 3.496 31.121 3.567 1.00 19.36 428 ILE A N 1
ATOM 1655 C CA . ILE A 1 269 ? 2.572 31.102 4.699 1.00 19.34 428 ILE A CA 1
ATOM 1656 C C . ILE A 1 269 ? 1.253 31.797 4.367 1.00 20.09 428 ILE A C 1
ATOM 1657 O O . ILE A 1 269 ? 1.244 32.907 3.837 1.00 21.18 428 ILE A O 1
ATOM 1662 N N . LYS A 1 270 ? 0.142 31.133 4.675 1.00 20.20 429 LYS A N 1
ATOM 1663 C CA . LYS A 1 270 ? -1.185 31.664 4.381 1.00 21.07 429 LYS A CA 1
ATOM 1664 C C . LYS A 1 270 ? -1.818 32.273 5.629 1.00 19.72 429 LYS A C 1
ATOM 1665 O O . LYS A 1 270 ? -2.258 33.427 5.618 1.00 20.95 429 LYS A O 1
ATOM 1671 N N . VAL A 1 271 ? -1.891 31.478 6.691 1.00 18.36 430 VAL A N 1
ATOM 1672 C CA . VAL A 1 271 ? -2.358 31.950 7.987 1.00 17.24 430 VAL A CA 1
ATOM 1673 C C . VAL A 1 271 ? -1.255 31.690 9.003 1.00 16.20 430 VAL A C 1
ATOM 1674 O O . VAL A 1 271 ? -0.934 30.535 9.287 1.00 15.83 430 VAL A O 1
ATOM 1678 N N . PRO A 1 272 ? -0.648 32.758 9.540 1.00 16.23 431 PRO A N 1
ATOM 1679 C CA . PRO A 1 272 ? 0.455 32.562 10.487 1.00 16.27 431 PRO A CA 1
ATOM 1680 C C . PRO A 1 272 ? 0.004 31.807 11.727 1.00 16.08 431 PRO A C 1
ATOM 1681 O O . PRO A 1 272 ? -1.083 32.045 12.253 1.00 17.63 431 PRO A O 1
ATOM 1685 N N . GLY A 1 273 ? 0.849 30.891 12.178 1.00 14.66 432 GLY A N 1
ATOM 1686 C CA . GLY A 1 273 ? 0.610 30.163 13.404 1.00 14.18 432 GLY A CA 1
ATOM 1687 C C . GLY A 1 273 ? 1.827 30.215 14.310 1.00 13.00 432 GLY A C 1
ATOM 1688 O O . GLY A 1 273 ? 2.786 30.950 14.054 1.00 13.30 432 GLY A O 1
ATOM 1689 N N . LYS A 1 274 ? 1.790 29.429 15.378 1.00 12.77 433 LYS A N 1
ATOM 1690 C CA . LYS A 1 274 ? 2.893 29.362 16.326 1.00 12.01 433 LYS A CA 1
ATOM 1691 C C . LYS A 1 274 ? 4.121 28.710 15.705 1.00 10.87 433 LYS A C 1
ATOM 1692 O O . LYS A 1 274 ? 4.037 27.615 15.148 1.00 11.17 433 LYS A O 1
ATOM 1698 N N . VAL A 1 275 ? 5.263 29.379 15.822 1.00 10.55 434 VAL A N 1
ATOM 1699 C CA . VAL A 1 275 ? 6.527 28.836 15.348 1.00 9.99 434 VAL A CA 1
ATOM 1700 C C . VAL A 1 275 ? 7.371 28.406 16.536 1.00 9.81 434 VAL A C 1
ATOM 1701 O O . VAL A 1 275 ? 7.467 29.123 17.537 1.00 10.59 434 VAL A O 1
ATOM 1705 N N . VAL A 1 276 ? 7.964 27.221 16.418 1.00 9.10 435 VAL A N 1
ATOM 1706 C CA . VAL A 1 276 ? 8.886 26.712 17.427 1.00 9.50 435 VAL A CA 1
ATOM 1707 C C . VAL A 1 276 ? 10.215 26.303 16.791 1.00 9.50 435 VAL A C 1
ATOM 1708 O O . VAL A 1 276 ? 10.275 25.963 15.605 1.00 10.00 435 VAL A O 1
ATOM 1712 N N . ASP A 1 277 ? 11.265 26.359 17.606 1.00 9.45 436 ASP A N 1
ATOM 1713 C CA . ASP A 1 277 ? 12.617 25.912 17.279 1.00 9.71 436 ASP A CA 1
ATOM 1714 C C . ASP A 1 277 ? 12.704 24.500 17.866 1.00 9.79 436 ASP A C 1
ATOM 1715 O O . ASP A 1 277 ? 12.718 24.329 19.086 1.00 10.35 436 ASP A O 1
ATOM 1720 N N . ALA A 1 278 ? 12.684 23.492 16.996 1.00 9.58 437 ALA A N 1
ATOM 1721 C CA . ALA A 1 278 ? 12.602 22.089 17.414 1.00 9.49 437 ALA A CA 1
ATOM 1722 C C . ALA A 1 278 ? 13.889 21.307 17.120 1.00 9.14 437 ALA A C 1
ATOM 1723 O O . ALA A 1 278 ? 14.499 21.495 16.071 1.00 9.66 437 ALA A O 1
ATOM 1725 N N . PRO A 1 279 ? 14.272 20.371 18.010 1.00 8.84 438 PRO A N 1
ATOM 1726 C CA . PRO A 1 279 ? 13.529 19.907 19.195 1.00 9.59 438 PRO A CA 1
ATOM 1727 C C . PRO A 1 279 ? 13.821 20.643 20.508 1.00 8.80 438 PRO A C 1
ATOM 1728 O O . PRO A 1 279 ? 13.397 20.171 21.561 1.00 10.00 438 PRO A O 1
ATOM 1732 N N . SER A 1 280 ? 14.493 21.786 20.462 1.00 8.67 439 SER A N 1
ATOM 1733 C CA . SER A 1 280 ? 14.835 22.478 21.705 1.00 9.65 439 SER A CA 1
ATOM 1734 C C . SER A 1 280 ? 13.617 23.013 22.470 1.00 9.92 439 SER A C 1
ATOM 1735 O O . SER A 1 280 ? 13.706 23.246 23.671 1.00 12.10 439 SER A O 1
ATOM 1738 N N . VAL A 1 281 ? 12.492 23.195 21.782 1.00 9.89 440 VAL A N 1
ATOM 1739 C CA . VAL A 1 281 ? 11.296 23.770 22.388 1.00 11.35 440 VAL A CA 1
ATOM 1740 C C . VAL A 1 281 ? 10.695 22.919 23.505 1.00 11.15 440 VAL A C 1
ATOM 1741 O O . VAL A 1 281 ? 10.069 23.450 24.420 1.00 11.95 440 VAL A O 1
ATOM 1745 N N . PHE A 1 282 ? 10.867 21.605 23.435 1.00 10.69 441 PHE A N 1
ATOM 1746 C CA . PHE A 1 282 ? 10.148 20.731 24.353 1.00 11.41 441 PHE A CA 1
ATOM 1747 C C . PHE A 1 282 ? 10.562 20.949 25.799 1.00 12.14 441 PHE A C 1
ATOM 1748 O O . PHE A 1 282 ? 11.740 21.123 26.101 1.00 11.34 441 PHE A O 1
ATOM 1756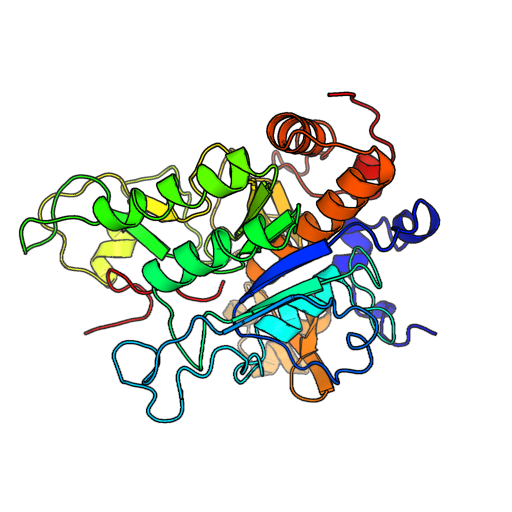 N N . GLU A 1 283 ? 9.573 20.934 26.686 1.00 14.26 442 GLU A N 1
ATOM 1757 C CA . GLU A 1 283 ? 9.783 21.218 28.095 1.00 16.08 442 GLU A CA 1
ATOM 1758 C C . GLU A 1 283 ? 10.867 20.351 28.726 1.00 14.41 442 GLU A C 1
ATOM 1759 O O . GLU A 1 283 ? 11.645 20.828 29.546 1.00 14.66 442 GLU A O 1
ATOM 1765 N N . ASP A 1 284 ? 10.925 19.077 28.354 1.00 12.84 443 ASP A N 1
ATOM 1766 C CA . ASP A 1 284 ? 11.883 18.182 28.992 1.00 12.89 443 ASP A CA 1
ATOM 1767 C C . ASP A 1 284 ? 13.284 18.257 28.392 1.00 10.38 443 ASP A C 1
ATOM 1768 O O . ASP A 1 284 ? 14.231 17.709 28.951 1.00 11.32 443 ASP A O 1
ATOM 1773 N N . VAL A 1 285 ? 13.409 18.940 27.259 1.00 9.57 444 VAL A N 1
ATOM 1774 C CA . VAL A 1 285 ? 14.695 19.125 26.600 1.00 8.86 444 VAL A CA 1
ATOM 1775 C C . VAL A 1 285 ? 15.440 20.298 27.230 1.00 9.06 444 VAL A C 1
ATOM 1776 O O . VAL A 1 285 ? 14.830 21.288 27.626 1.00 10.45 444 VAL A O 1
ATOM 1780 N N . ILE A 1 286 ? 16.758 20.180 27.326 1.00 8.14 445 ILE A N 1
ATOM 1781 C CA . ILE A 1 286 ? 17.601 21.304 27.721 1.00 8.43 445 ILE A CA 1
ATOM 1782 C C . ILE A 1 286 ? 18.013 22.061 26.467 1.00 7.87 445 ILE A C 1
ATOM 1783 O O . ILE A 1 286 ? 18.763 21.545 25.644 1.00 8.60 445 ILE A O 1
ATOM 1788 N N . ALA A 1 287 ? 17.480 23.271 26.316 1.00 7.79 446 ALA A N 1
ATOM 1789 C CA . ALA A 1 287 ? 17.802 24.134 25.182 1.00 7.81 446 ALA A CA 1
ATOM 1790 C C . ALA A 1 287 ? 19.058 24.928 25.488 1.00 7.58 446 ALA A C 1
ATOM 1791 O O . ALA A 1 287 ? 19.182 25.510 26.570 1.00 8.86 446 ALA A O 1
ATOM 1793 N N . VAL A 1 288 ? 19.983 24.958 24.530 1.00 7.31 447 VAL A N 1
ATOM 1794 C CA . VAL A 1 288 ? 21.269 25.607 24.741 1.00 7.61 447 VAL A CA 1
ATOM 1795 C C . VAL A 1 288 ? 21.511 26.681 23.688 1.00 7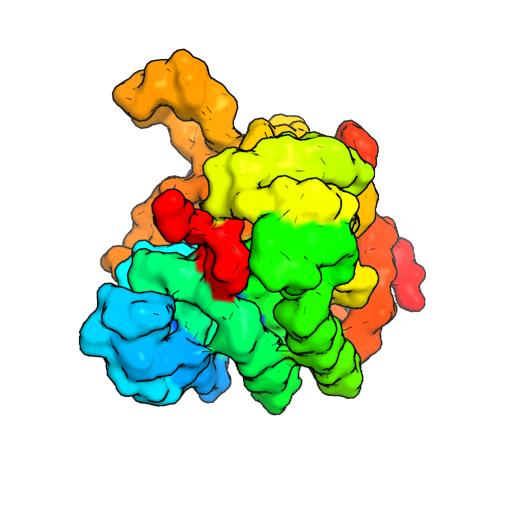.40 447 VAL A C 1
ATOM 1796 O O . VAL A 1 288 ? 21.486 26.414 22.483 1.00 7.69 447 VAL A O 1
ATOM 1800 N N . GLY A 1 289 ? 21.747 27.904 24.153 1.00 7.45 448 GLY A N 1
ATOM 1801 C CA . GLY A 1 289 ? 22.141 28.990 23.277 1.00 8.09 448 GLY A CA 1
ATOM 1802 C C . GLY A 1 289 ? 23.601 29.342 23.472 1.00 7.80 448 GLY A C 1
ATOM 1803 O O . GLY A 1 289 ? 24.317 28.712 24.267 1.00 8.14 448 GLY A O 1
ATOM 1804 N N . GLY A 1 290 ? 24.044 30.365 22.749 1.00 7.52 449 GLY A N 1
ATOM 1805 C CA . GLY A 1 290 ? 25.453 30.688 22.683 1.00 7.81 449 GLY A CA 1
ATOM 1806 C C . GLY A 1 290 ? 25.823 32.021 23.285 1.00 7.94 449 GLY A C 1
ATOM 1807 O O . GLY A 1 290 ? 25.082 33.000 23.159 1.00 8.62 449 GLY A O 1
ATOM 1808 N N . ILE A 1 291 ? 26.975 32.047 23.956 1.00 8.10 450 ILE A N 1
ATOM 1809 C CA . ILE A 1 291 ? 27.611 33.294 24.357 1.00 8.41 450 ILE A CA 1
ATOM 1810 C C . ILE A 1 291 ? 28.977 33.438 23.695 1.00 8.01 450 ILE A C 1
ATOM 1811 O O . ILE A 1 291 ? 29.592 32.457 23.250 1.00 8.18 450 ILE A O 1
ATOM 1816 N N . ASP A 1 292 ? 29.445 34.677 23.625 1.00 8.77 451 ASP A N 1
ATOM 1817 C CA . ASP A 1 292 ? 30.794 34.949 23.175 1.00 9.50 451 ASP A CA 1
ATOM 1818 C C . ASP A 1 292 ? 31.742 35.050 24.369 1.00 9.85 451 ASP A C 1
ATOM 1819 O O . ASP A 1 292 ? 31.349 34.807 25.513 1.00 10.91 451 ASP A O 1
ATOM 1824 N N . GLY A 1 293 ? 32.999 35.374 24.094 1.00 10.84 452 GLY A N 1
ATOM 1825 C CA . GLY A 1 293 ? 34.015 35.408 25.125 1.00 12.44 452 GLY A CA 1
ATOM 1826 C C . GLY A 1 293 ? 33.813 36.488 26.169 1.00 13.31 452 GLY A C 1
ATOM 1827 O O . GLY A 1 293 ? 34.472 36.464 27.207 1.00 15.18 452 GLY A O 1
ATOM 1828 N N . TYR A 1 294 ? 32.917 37.432 25.895 1.00 13.18 453 TYR A N 1
ATOM 1829 C CA . TYR A 1 294 ? 32.576 38.490 26.842 1.00 14.45 453 TYR A CA 1
ATOM 1830 C C . TYR A 1 294 ? 31.432 38.084 27.769 1.00 14.86 453 TYR A C 1
ATOM 1831 O O . TYR A 1 294 ? 31.085 38.823 28.693 1.00 16.84 453 TYR A O 1
ATOM 1840 N N . GLY A 1 295 ? 30.836 36.924 27.514 1.00 13.91 454 GLY A N 1
ATOM 1841 C CA . GLY A 1 295 ? 29.697 36.466 28.292 1.00 14.19 454 GLY A CA 1
ATOM 1842 C C . GLY A 1 295 ? 28.367 37.026 27.810 1.00 14.06 454 GLY A C 1
ATOM 1843 O O . GLY A 1 295 ? 27.338 36.863 28.472 1.00 16.61 454 GLY A O 1
ATOM 1844 N N . ASN A 1 296 ? 28.386 37.700 26.664 1.00 12.56 455 ASN A N 1
ATOM 1845 C CA . ASN A 1 296 ? 27.164 38.195 26.047 1.00 12.25 455 ASN A CA 1
ATOM 1846 C C . ASN A 1 296 ? 26.601 37.169 25.088 1.00 10.86 455 ASN A C 1
ATOM 1847 O O . ASN A 1 296 ? 27.352 36.397 24.489 1.00 10.48 455 ASN A O 1
ATOM 1852 N N . ILE A 1 297 ? 25.284 37.153 24.925 1.00 11.26 456 ILE A N 1
ATOM 1853 C CA . ILE A 1 297 ? 24.693 36.264 23.940 1.00 10.98 456 ILE A CA 1
ATOM 1854 C C . ILE A 1 297 ? 25.336 36.524 22.580 1.00 10.06 456 ILE A C 1
ATOM 1855 O O . ILE A 1 297 ? 25.478 37.676 22.153 1.00 11.37 456 ILE A O 1
ATOM 1860 N N . SER A 1 298 ? 25.754 35.450 21.920 1.00 9.57 457 SER A N 1
ATOM 1861 C CA . SER A 1 298 ? 26.388 35.557 20.613 1.00 9.09 457 SER A CA 1
ATOM 1862 C C . SER A 1 298 ? 25.498 36.306 19.639 1.00 9.34 457 SER A C 1
ATOM 1863 O O . SER A 1 298 ? 24.280 36.121 19.637 1.00 9.37 457 SER A O 1
ATOM 1866 N N . ASP A 1 299 ? 26.103 37.123 18.783 1.00 9.53 458 ASP A N 1
ATOM 1867 C CA . ASP A 1 299 ? 25.325 37.863 17.800 1.00 9.75 458 ASP A CA 1
ATOM 1868 C C . ASP A 1 299 ? 24.370 36.973 17.012 1.00 9.36 458 ASP A C 1
ATOM 1869 O O . ASP A 1 299 ? 23.237 37.368 16.731 1.00 10.14 458 ASP A O 1
ATOM 1874 N N . PHE A 1 300 ? 24.824 35.774 16.653 1.00 8.87 459 PHE A N 1
ATOM 1875 C CA . PHE A 1 300 ? 24.009 34.865 15.848 1.00 9.11 459 PHE A CA 1
ATOM 1876 C C . PHE A 1 300 ? 22.988 34.051 16.650 1.00 8.45 459 PHE A C 1
ATOM 1877 O O . PHE A 1 300 ? 22.107 33.432 16.059 1.00 8.73 459 PHE A O 1
ATOM 1885 N N . SER A 1 301 ? 23.118 33.991 17.972 1.00 8.38 460 SER A N 1
ATOM 1886 C CA . SER A 1 301 ? 22.319 33.029 18.729 1.00 8.61 460 SER A CA 1
ATOM 1887 C C . SER A 1 301 ? 20.858 33.430 18.860 1.00 8.48 460 SER A C 1
ATOM 1888 O O . SER A 1 301 ? 20.536 34.591 19.132 1.00 9.20 460 SER A O 1
ATOM 1891 N N . ASN A 1 302 ? 19.970 32.460 18.689 1.00 8.14 461 ASN A N 1
ATOM 1892 C CA . ASN A 1 302 ? 18.606 32.659 19.127 1.00 8.68 461 ASN A CA 1
ATOM 1893 C C . ASN A 1 302 ? 18.598 32.853 20.640 1.00 9.34 461 ASN A C 1
ATOM 1894 O O . ASN A 1 302 ? 19.548 32.487 21.347 1.00 9.68 461 ASN A O 1
ATOM 1899 N N . ILE A 1 303 ? 17.510 33.429 21.129 1.00 10.18 462 ILE A N 1
ATOM 1900 C CA . ILE A 1 303 ? 17.371 33.745 22.537 1.00 12.64 462 ILE A CA 1
ATOM 1901 C C . ILE A 1 303 ? 16.137 33.045 23.083 1.00 13.04 462 ILE A C 1
ATOM 1902 O O . ILE A 1 303 ? 15.051 33.157 22.511 1.00 13.74 462 ILE A O 1
ATOM 1907 N N . GLY A 1 304 ? 16.312 32.313 24.178 1.00 15.21 463 GLY A N 1
ATOM 1908 C CA . GLY A 1 304 ? 15.203 31.669 24.860 1.00 17.57 463 GLY A CA 1
ATOM 1909 C C . GLY A 1 304 ? 15.279 31.928 26.352 1.00 18.41 463 GLY A C 1
ATOM 1910 O O . GLY A 1 304 ? 16.339 31.770 26.956 1.00 18.63 463 GLY A O 1
ATOM 1911 N N . ALA A 1 305 ? 14.162 32.327 26.952 1.00 20.38 464 ALA A N 1
ATOM 1912 C CA . ALA A 1 305 ? 14.147 32.660 28.372 1.00 21.55 464 ALA A CA 1
ATOM 1913 C C . ALA A 1 305 ? 14.472 31.455 29.252 1.00 20.58 464 ALA A C 1
ATOM 1914 O O . ALA A 1 305 ? 15.023 31.605 30.344 1.00 22.50 464 ALA A O 1
ATOM 1916 N N A ASP A 1 306 ? 14.130 30.266 28.764 0.55 19.49 465 ASP A N 1
ATOM 1917 N N B ASP A 1 306 ? 14.142 30.257 28.778 0.45 19.49 465 ASP A N 1
ATOM 1918 C CA A ASP A 1 306 ? 14.294 29.041 29.538 0.55 19.02 465 ASP A CA 1
ATOM 1919 C CA B ASP A 1 306 ? 14.316 29.047 29.580 0.45 18.93 465 ASP A CA 1
ATOM 1920 C C A ASP A 1 306 ? 15.518 28.238 29.099 0.55 16.72 465 ASP A C 1
ATOM 1921 C C B ASP A 1 306 ? 15.642 28.334 29.299 0.45 16.60 465 ASP A C 1
ATOM 1922 O O A ASP A 1 306 ? 15.630 27.049 29.400 0.55 17.32 465 ASP A O 1
ATOM 1923 O O B ASP A 1 306 ? 15.949 27.309 29.906 0.45 16.84 465 ASP A O 1
ATOM 1932 N N . ALA A 1 307 ? 16.435 28.889 28.390 1.00 14.64 466 ALA A N 1
ATOM 1933 C CA . ALA A 1 307 ? 17.646 28.224 27.935 1.00 12.23 466 ALA A CA 1
ATOM 1934 C C . ALA A 1 307 ? 18.812 28.390 28.903 1.00 10.74 466 ALA A C 1
ATOM 1935 O O . ALA A 1 307 ? 18.790 29.230 29.805 1.00 12.26 466 ALA A O 1
ATOM 1937 N N . ILE A 1 308 ? 19.827 27.565 28.703 1.00 9.67 467 ILE A N 1
ATOM 1938 C CA . ILE A 1 308 ? 21.138 27.784 29.288 1.00 9.16 467 ILE A CA 1
ATOM 1939 C C . ILE A 1 308 ? 22.070 28.165 28.146 1.00 8.86 467 ILE A C 1
ATOM 1940 O O . ILE A 1 308 ? 21.845 27.762 27.000 1.00 9.30 467 ILE A O 1
ATOM 1945 N N . TYR A 1 309 ? 23.100 28.948 28.448 1.00 9.00 468 TYR A N 1
ATOM 1946 C CA . TYR A 1 309 ? 24.019 29.426 27.422 1.00 8.68 468 TYR A CA 1
ATOM 1947 C C . TYR A 1 309 ? 25.438 28.962 27.708 1.00 8.90 468 TYR A C 1
ATOM 1948 O O . TYR A 1 309 ? 25.841 28.836 28.865 1.00 9.64 468 TYR A O 1
ATOM 1957 N N . ALA A 1 310 ? 26.191 28.691 26.651 1.00 7.92 469 ALA A N 1
ATOM 1958 C CA . ALA A 1 310 ? 27.592 28.323 26.803 1.00 7.99 469 ALA A CA 1
ATOM 1959 C C . ALA A 1 310 ? 28.370 28.865 25.606 1.00 7.36 469 ALA A C 1
ATOM 1960 O O . ALA A 1 310 ? 27.778 29.279 24.608 1.00 7.64 469 ALA A O 1
ATOM 1962 N N . PRO A 1 311 ? 29.707 28.891 25.698 1.00 7.62 470 PRO A N 1
ATOM 1963 C CA . PRO A 1 311 ? 30.465 29.551 24.626 1.00 7.81 470 PRO A CA 1
ATOM 1964 C C . PRO A 1 311 ? 30.283 28.938 23.236 1.00 7.67 470 PRO A C 1
ATOM 1965 O O . PRO A 1 311 ? 30.535 27.746 23.032 1.00 8.39 470 PRO A O 1
ATOM 1969 N N . ALA A 1 312 ? 29.878 29.799 22.301 1.00 7.73 471 ALA A N 1
ATOM 1970 C CA . ALA A 1 312 ? 29.629 29.466 20.904 1.00 7.73 471 ALA A CA 1
ATOM 1971 C C . ALA A 1 312 ? 30.414 30.364 19.953 1.00 7.36 471 ALA A C 1
ATOM 1972 O O . ALA A 1 312 ? 30.479 30.083 18.762 1.00 8.14 471 ALA A O 1
ATOM 1974 N N . GLY A 1 313 ? 30.965 31.462 20.471 1.00 7.56 472 GLY A N 1
ATOM 1975 C CA . GLY A 1 313 ? 31.709 32.407 19.657 1.00 8.15 472 GLY A CA 1
ATOM 1976 C C . GLY A 1 313 ? 30.868 33.567 19.149 1.00 8.33 472 GLY A C 1
ATOM 1977 O O . GLY A 1 313 ? 29.780 33.857 19.664 1.00 8.91 472 GLY A O 1
ATOM 1978 N N . THR A 1 314 ? 31.396 34.249 18.137 1.00 8.70 473 THR A N 1
ATOM 1979 C CA . THR A 1 314 ? 30.736 35.416 17.576 1.00 8.75 473 THR A CA 1
ATOM 1980 C C . THR A 1 314 ? 31.114 35.601 16.120 1.00 8.48 473 THR A C 1
ATOM 1981 O O . THR A 1 314 ? 32.244 35.299 15.708 1.00 8.47 473 THR A O 1
ATOM 1985 N N . THR A 1 315 ? 30.164 36.110 15.343 1.00 8.48 474 THR A N 1
ATOM 1986 C CA . THR A 1 315 ? 30.441 36.536 13.974 1.00 8.68 474 THR A CA 1
ATOM 1987 C C . THR A 1 315 ? 30.400 38.059 13.821 1.00 8.79 474 THR A C 1
ATOM 1988 O O . THR A 1 315 ? 30.448 38.578 12.709 1.00 9.31 474 THR A O 1
ATOM 1992 N N . ALA A 1 316 ? 30.344 38.778 14.934 1.00 8.57 475 ALA A N 1
ATOM 1993 C CA . ALA A 1 316 ? 30.195 40.231 14.858 1.00 8.88 475 ALA A CA 1
ATOM 1994 C C . ALA A 1 316 ? 31.372 40.901 14.156 1.00 8.79 475 ALA A C 1
ATOM 1995 O O . ALA A 1 316 ? 31.182 41.806 13.341 1.00 9.40 475 ALA A O 1
ATOM 1997 N N . ASN A 1 317 ? 32.588 40.470 14.473 1.00 8.63 476 ASN A N 1
ATOM 1998 C CA . ASN A 1 317 ? 33.761 41.064 13.844 1.00 9.03 476 ASN A CA 1
ATOM 1999 C C . ASN A 1 317 ? 33.972 40.562 12.428 1.00 9.18 476 ASN A C 1
ATOM 2000 O O . ASN A 1 317 ? 34.369 41.319 11.551 1.00 9.90 476 ASN A O 1
ATOM 2005 N N . PHE A 1 318 ? 33.690 39.284 12.195 1.00 8.57 477 PHE A N 1
ATOM 2006 C CA . PHE A 1 318 ? 33.705 38.785 10.832 1.00 9.18 477 PHE A CA 1
ATOM 2007 C C . PHE A 1 318 ? 32.826 39.661 9.935 1.00 9.60 477 PHE A C 1
ATOM 2008 O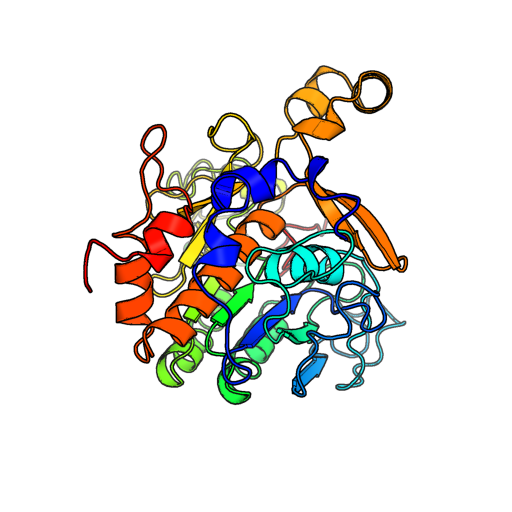 O . PHE A 1 318 ? 33.222 40.039 8.828 1.00 10.75 477 PHE A O 1
ATOM 2016 N N . LYS A 1 319 ? 31.625 39.974 10.409 1.00 9.50 478 LYS A N 1
ATOM 2017 C CA . LYS A 1 319 ? 30.684 40.757 9.619 1.00 10.28 478 LYS A CA 1
ATOM 2018 C C . LYS A 1 319 ? 31.122 42.205 9.421 1.00 10.41 478 LYS A C 1
ATOM 2019 O O . LYS A 1 319 ? 30.905 42.780 8.355 1.00 12.20 478 LYS A O 1
ATOM 2025 N N . LYS A 1 320 ? 31.719 42.806 10.441 1.00 10.65 479 LYS A N 1
ATOM 2026 C CA . LYS A 1 320 ? 32.183 44.184 10.316 1.00 11.24 479 LYS A CA 1
ATOM 2027 C C . LYS A 1 320 ? 33.384 44.318 9.393 1.00 11.79 479 LYS A C 1
ATOM 2028 O O . LYS A 1 320 ? 33.462 45.258 8.604 1.00 13.37 479 LYS A O 1
ATOM 2034 N N . TYR A 1 321 ? 34.333 43.397 9.511 1.00 11.43 480 TYR A N 1
ATOM 2035 C CA . TYR A 1 321 ? 35.643 43.607 8.909 1.00 11.88 480 TYR A CA 1
ATOM 2036 C C . TYR A 1 321 ? 35.902 42.803 7.650 1.00 12.30 480 TYR A C 1
ATOM 2037 O O . TYR A 1 321 ? 36.797 43.134 6.883 1.00 13.84 480 TYR A O 1
ATOM 2046 N N . GLY A 1 322 ? 35.121 41.752 7.439 1.00 11.32 481 GLY A N 1
ATOM 2047 C CA . GLY A 1 322 ? 35.333 40.884 6.303 1.00 12.27 481 GLY A CA 1
ATOM 2048 C C . GLY A 1 322 ? 36.392 39.837 6.579 1.00 11.86 481 GLY A C 1
ATOM 2049 O O . GLY A 1 322 ? 37.211 39.963 7.499 1.00 11.73 481 GLY A O 1
ATOM 2050 N N . GLN A 1 323 ? 36.379 38.804 5.754 1.00 13.26 482 GLN A N 1
ATOM 2051 C CA . GLN A 1 323 ? 37.219 37.640 5.954 1.00 14.10 482 GLN A CA 1
ATOM 2052 C C . GLN A 1 323 ? 38.718 37.943 6.005 1.00 13.98 482 GLN A C 1
ATOM 2053 O O . GLN A 1 323 ? 39.427 37.424 6.866 1.00 13.98 482 GLN A O 1
ATOM 2059 N N . ASP A 1 324 ? 39.214 38.773 5.095 1.00 15.07 483 ASP A N 1
ATOM 2060 C CA . ASP A 1 324 ? 40.653 39.012 5.047 1.00 16.80 483 ASP A CA 1
ATOM 2061 C C . ASP A 1 324 ? 41.181 39.611 6.346 1.00 14.80 483 ASP A C 1
ATOM 2062 O O . ASP A 1 324 ? 42.177 39.144 6.895 1.00 15.52 483 ASP A O 1
ATOM 2067 N N . LYS A 1 325 ? 40.508 40.645 6.834 1.00 14.31 484 LYS A N 1
ATOM 2068 C CA . LYS A 1 325 ? 40.916 41.319 8.063 1.00 14.47 484 LYS A CA 1
ATOM 2069 C C . LYS A 1 325 ? 40.634 40.460 9.296 1.00 12.66 484 LYS A C 1
ATOM 2070 O O . LYS A 1 325 ? 41.406 40.458 10.254 1.00 13.02 484 LYS A O 1
ATOM 2076 N N . PHE A 1 326 ? 39.513 39.745 9.274 1.00 11.79 485 PHE A N 1
ATOM 2077 C CA . PHE A 1 326 ? 39.165 38.822 10.348 1.00 12.01 485 PHE A CA 1
ATOM 2078 C C . PHE A 1 326 ? 40.312 37.853 10.588 1.00 12.16 485 PHE A C 1
ATOM 2079 O O . PHE A 1 326 ? 40.694 37.580 11.727 1.00 12.10 485 PHE A O 1
ATOM 2087 N N . VAL A 1 327 ? 40.863 37.334 9.499 1.00 12.92 486 VAL A N 1
ATOM 2088 C CA . VAL A 1 327 ? 41.944 36.373 9.588 1.00 15.27 486 VAL A CA 1
ATOM 2089 C C . VAL A 1 327 ? 43.287 37.066 9.828 1.00 15.81 486 VAL A C 1
ATOM 2090 O O . VAL A 1 327 ? 44.012 36.709 10.751 1.00 16.31 486 VAL A O 1
ATOM 2094 N N . SER A 1 328 ? 43.616 38.066 9.017 1.00 16.27 487 SER A N 1
ATOM 2095 C CA . SER A 1 328 ? 44.936 38.687 9.109 1.00 17.74 487 SER A CA 1
ATOM 2096 C C . SER A 1 328 ? 45.178 39.408 10.438 1.00 18.07 487 SER A C 1
ATOM 2097 O O . SER A 1 328 ? 46.318 39.507 10.896 1.00 19.56 487 SER A O 1
ATOM 2100 N N . GLN A 1 329 ? 44.115 39.913 11.056 1.00 18.02 488 GLN A N 1
ATOM 2101 C CA . GLN A 1 329 ? 44.261 40.595 12.340 1.00 18.16 488 GLN A CA 1
ATOM 2102 C C . GLN A 1 329 ? 43.979 39.667 13.526 1.00 17.68 488 GLN A C 1
ATOM 2103 O O . GLN A 1 329 ? 43.998 40.101 14.679 1.00 18.90 488 GLN A O 1
ATOM 2109 N N . GLY A 1 330 ? 43.712 38.393 13.238 1.00 15.56 489 GLY A N 1
ATOM 2110 C CA . GLY A 1 330 ? 43.608 37.373 14.268 1.00 14.50 489 GLY A CA 1
ATOM 2111 C C . GLY A 1 330 ? 42.351 37.396 15.119 1.00 12.88 489 GLY A C 1
ATOM 2112 O O . GLY A 1 330 ? 42.348 36.846 16.225 1.00 12.54 489 GLY A O 1
ATOM 2113 N N . TYR A 1 331 ? 41.278 38.004 14.616 1.00 12.71 490 TYR A N 1
ATOM 2114 C CA . TYR A 1 331 ? 40.023 38.036 15.359 1.00 11.53 490 TYR A CA 1
ATOM 2115 C C . TYR A 1 331 ? 39.528 36.637 15.699 1.00 10.16 490 TYR A C 1
ATOM 2116 O O . TYR A 1 331 ? 38.919 36.428 16.753 1.00 9.94 490 TYR A O 1
ATOM 2125 N N . TYR A 1 332 ? 39.772 35.686 14.801 1.00 10.17 491 TYR A N 1
ATOM 2126 C CA . TYR A 1 332 ? 39.275 34.328 14.996 1.00 10.93 491 TYR A CA 1
ATOM 2127 C C . TYR A 1 332 ? 39.810 33.687 16.277 1.00 10.11 491 TYR A C 1
ATOM 2128 O O . TYR A 1 332 ? 39.172 32.796 16.824 1.00 9.85 491 TYR A O 1
ATOM 2137 N N . LEU A 1 333 ? 40.980 34.120 16.746 1.00 9.62 492 LEU A N 1
ATOM 2138 C CA . LEU A 1 333 ? 41.589 33.503 17.921 1.00 9.80 492 LEU A CA 1
ATOM 2139 C C . LEU A 1 333 ? 40.719 33.630 19.162 1.00 9.62 492 LEU A C 1
ATOM 2140 O O . LEU A 1 333 ? 40.715 32.745 20.023 1.00 11.60 492 LEU A O 1
ATOM 2145 N N . LYS A 1 334 ? 40.000 34.743 19.261 1.00 9.44 493 LYS A N 1
ATOM 2146 C CA . LYS A 1 334 ? 39.111 34.973 20.391 1.00 10.28 493 LYS A CA 1
ATOM 2147 C C . LYS A 1 334 ? 37.636 34.833 20.031 1.00 8.24 493 LYS A C 1
ATOM 2148 O O . LYS A 1 334 ? 36.811 34.620 20.912 1.00 9.31 493 LYS A O 1
ATOM 2154 N N . ASP A 1 335 ? 37.308 34.959 18.747 1.00 8.42 494 ASP A N 1
ATOM 2155 C CA . ASP A 1 335 ? 35.909 34.997 18.319 1.00 8.14 494 ASP A CA 1
ATOM 2156 C C . ASP A 1 335 ? 35.348 33.624 17.989 1.00 8.00 494 ASP A C 1
ATOM 2157 O O . ASP A 1 335 ? 34.149 33.379 18.159 1.00 7.88 494 ASP A O 1
ATOM 2162 N N . TRP A 1 336 ? 36.199 32.750 17.456 1.00 7.93 495 TRP A N 1
ATOM 2163 C CA . TRP A 1 336 ? 35.781 31.410 17.075 1.00 7.87 495 TRP A CA 1
ATOM 2164 C C . TRP A 1 336 ? 36.466 30.421 18.000 1.00 7.92 495 TRP A C 1
ATOM 2165 O O . TRP A 1 336 ? 37.379 30.788 18.746 1.00 9.24 495 TRP A O 1
ATOM 2176 N N . LEU A 1 337 ? 36.013 29.179 17.978 1.00 8.35 496 LEU A N 1
ATOM 2177 C CA . LEU A 1 337 ? 36.565 28.218 18.909 1.00 9.60 496 LEU A CA 1
ATOM 2178 C C . LEU A 1 337 ? 37.245 27.058 18.189 1.00 8.11 496 LEU A C 1
ATOM 2179 O O . LEU A 1 337 ? 36.873 26.639 17.092 1.00 8.62 496 LEU A O 1
ATOM 2184 N N . PHE A 1 338 ? 38.283 26.566 18.834 1.00 7.77 497 PHE A N 1
ATOM 2185 C CA . PHE A 1 338 ? 39.203 25.610 18.248 1.00 7.84 497 PHE A CA 1
ATOM 2186 C C . PHE A 1 338 ? 38.771 24.205 18.643 1.00 7.31 497 PHE A C 1
ATOM 2187 O O . PHE A 1 338 ? 38.667 23.894 19.826 1.00 8.54 497 PHE A O 1
ATOM 2195 N N . THR A 1 339 ? 38.516 23.354 17.657 1.00 7.41 498 THR A N 1
ATOM 2196 C CA . THR A 1 339 ? 38.027 22.019 17.954 1.00 7.92 498 THR A CA 1
ATOM 2197 C C . THR A 1 339 ? 38.564 20.984 16.960 1.00 7.47 498 THR A C 1
ATOM 2198 O O . THR A 1 339 ? 39.199 21.324 15.952 1.00 8.04 498 THR A O 1
ATOM 2202 N N . THR A 1 340 ? 38.335 19.715 17.281 1.00 7.07 499 THR A N 1
ATOM 2203 C CA . THR A 1 340 ? 38.723 18.597 16.430 1.00 7.62 499 THR A CA 1
ATOM 2204 C C . THR A 1 340 ? 37.896 18.562 15.153 1.00 7.88 499 THR A C 1
ATOM 2205 O O . THR A 1 340 ? 36.708 18.853 15.189 1.00 9.03 499 THR A O 1
ATOM 2209 N N . THR A 1 341 ? 38.496 18.188 14.029 1.00 7.65 500 THR A N 1
ATOM 2210 C CA . THR A 1 341 ? 37.696 18.019 12.820 1.00 8.22 500 THR A CA 1
ATOM 2211 C C . THR A 1 341 ? 38.116 16.782 12.013 1.00 8.03 500 THR A C 1
ATOM 2212 O O . THR A 1 341 ? 39.068 16.080 12.376 1.00 8.77 500 THR A O 1
ATOM 2216 N N . ASN A 1 342 ? 37.384 16.504 10.935 1.00 8.08 501 ASN A N 1
ATOM 2217 C CA . ASN A 1 342 ? 37.499 15.224 10.235 1.00 9.18 501 ASN A CA 1
ATOM 2218 C C . ASN A 1 342 ? 38.687 15.123 9.279 1.00 10.04 501 ASN A C 1
ATOM 2219 O O . ASN A 1 342 ? 38.780 14.179 8.492 1.00 11.44 501 ASN A O 1
ATOM 2224 N N . THR A 1 343 ? 39.608 16.072 9.382 1.00 10.06 502 THR A N 1
ATOM 2225 C CA . THR A 1 343 ? 40.900 15.970 8.723 1.00 11.12 502 THR A CA 1
ATOM 2226 C C . THR A 1 343 ? 41.895 15.179 9.573 1.00 11.22 502 THR A C 1
ATOM 2227 O O . THR A 1 343 ? 42.980 14.843 9.109 1.00 12.75 502 THR A O 1
ATOM 2231 N N . GLY A 1 344 ? 41.540 14.923 10.829 1.00 10.65 503 GLY A N 1
ATOM 2232 C CA . GLY A 1 344 ? 42.467 14.371 11.800 1.00 11.17 503 GLY A CA 1
ATOM 2233 C C . GLY A 1 344 ? 43.148 15.454 12.616 1.00 10.51 503 GLY A C 1
ATOM 2234 O O . GLY A 1 344 ? 43.917 15.154 13.529 1.00 10.90 503 GLY A O 1
ATOM 2235 N N . TRP A 1 345 ? 42.843 16.714 12.303 1.00 10.50 504 TRP A N 1
ATOM 2236 C CA . TRP A 1 345 ? 43.472 17.845 12.972 1.00 10.05 504 TRP A CA 1
ATOM 2237 C C . TRP A 1 345 ? 42.393 18.762 13.564 1.00 9.17 504 TRP A C 1
ATOM 2238 O O . TRP A 1 345 ? 41.474 18.260 14.212 1.00 8.99 504 TRP A O 1
ATOM 2249 N N . TYR A 1 346 ? 42.486 20.072 13.335 1.00 9.08 505 TYR A N 1
ATOM 2250 C CA . TYR A 1 346 ? 41.673 21.047 14.065 1.00 9.13 505 TYR A CA 1
ATOM 2251 C C . TYR A 1 346 ? 41.150 22.131 13.148 1.00 9.39 505 TYR A C 1
ATOM 2252 O O . TYR A 1 346 ? 41.666 22.337 12.053 1.00 11.56 505 TYR A O 1
ATOM 2261 N N . GLN A 1 347 ? 40.129 22.837 13.617 1.00 9.18 506 GLN A N 1
ATOM 2262 C CA . GLN A 1 347 ? 39.552 23.938 12.871 1.00 11.55 506 GLN A CA 1
ATOM 2263 C C . GLN A 1 347 ? 38.885 24.901 13.837 1.00 9.38 506 GLN A C 1
ATOM 2264 O O . GLN A 1 347 ? 38.385 24.491 14.884 1.00 9.70 506 GLN A O 1
ATOM 2270 N N . TYR A 1 348 ? 38.867 26.178 13.468 1.00 8.90 507 TYR A N 1
ATOM 2271 C CA . TYR A 1 348 ? 38.055 27.176 14.152 1.00 8.30 507 TYR A CA 1
ATOM 2272 C C . TYR A 1 348 ? 36.630 27.150 13.635 1.00 8.55 507 TYR A C 1
ATOM 2273 O O . TYR A 1 348 ? 36.403 27.176 12.424 1.00 9.90 507 TYR A O 1
ATOM 2282 N N . VAL A 1 349 ? 35.681 27.116 14.567 1.00 8.15 508 VAL A N 1
ATOM 2283 C CA . VAL A 1 349 ? 34.260 27.009 14.256 1.00 8.15 508 VAL A CA 1
ATOM 2284 C C . VAL A 1 349 ? 33.466 27.978 15.131 1.00 7.53 508 VAL A C 1
ATOM 2285 O O . VAL A 1 349 ? 33.997 28.573 16.069 1.00 7.80 508 VAL A O 1
ATOM 2289 N N . TYR A 1 350 ? 32.180 28.128 14.828 1.00 7.54 509 TYR A N 1
ATOM 2290 C CA . TYR A 1 350 ? 31.288 28.900 15.691 1.00 7.82 509 TYR A CA 1
ATOM 2291 C C . TYR A 1 350 ? 29.885 28.341 15.555 1.00 7.02 509 TYR A C 1
ATOM 2292 O O . TYR A 1 350 ? 29.567 27.690 14.562 1.00 7.78 509 TYR A O 1
ATOM 2301 N N . GLY A 1 351 ? 29.047 28.611 16.547 1.00 7.56 510 GLY A N 1
ATOM 2302 C CA . GLY A 1 351 ? 27.644 28.256 16.461 1.00 7.71 510 GLY A CA 1
ATOM 2303 C C . GLY A 1 351 ? 27.156 27.534 17.700 1.00 7.09 510 GLY A C 1
ATOM 2304 O O . GLY A 1 351 ? 27.943 26.943 18.456 1.00 7.41 510 GLY A O 1
ATOM 2305 N N . ASN A 1 352 ? 25.844 27.558 17.907 1.00 6.99 511 ASN A N 1
ATOM 2306 C CA . ASN A 1 352 ? 25.282 26.936 19.097 1.00 7.01 511 ASN A CA 1
ATOM 2307 C C . ASN A 1 352 ? 25.494 25.429 19.141 1.00 6.73 511 ASN A C 1
ATOM 2308 O O . ASN A 1 352 ? 25.396 24.816 20.206 1.00 6.83 511 ASN A O 1
ATOM 2313 N N . SER A 1 353 ? 25.787 24.829 17.992 1.00 6.98 512 SER A N 1
ATOM 2314 C CA . SER A 1 353 ? 26.175 23.421 17.973 1.00 7.20 512 SER A CA 1
ATOM 2315 C C . SER A 1 353 ? 27.401 23.110 18.822 1.00 6.55 512 SER A C 1
ATOM 2316 O O . SER A 1 353 ? 27.634 21.943 19.115 1.00 6.69 512 SER A O 1
ATOM 2319 N N . PHE A 1 354 ? 28.183 24.126 19.182 1.00 6.65 513 PHE A N 1
ATOM 2320 C CA . PHE A 1 354 ? 29.399 23.928 19.957 1.00 7.11 513 PHE A CA 1
ATOM 2321 C C . PHE A 1 354 ? 29.255 24.349 21.412 1.00 7.21 513 PHE A C 1
ATOM 2322 O O . PHE A 1 354 ? 30.113 24.027 22.237 1.00 8.99 513 PHE A O 1
ATOM 2330 N N . ALA A 1 355 ? 28.161 25.049 21.721 1.00 6.99 514 ALA A N 1
ATOM 2331 C CA . ALA A 1 355 ? 27.754 25.308 23.101 1.00 7.38 514 ALA A CA 1
ATOM 2332 C C . ALA A 1 355 ? 27.047 24.081 23.675 1.00 6.96 514 ALA A C 1
ATOM 2333 O O . ALA A 1 355 ? 27.294 23.670 24.808 1.00 7.67 514 ALA A O 1
ATOM 2335 N N . THR A 1 356 ? 26.164 23.501 22.868 1.00 6.64 515 THR A N 1
ATOM 2336 C CA . THR A 1 356 ? 25.359 22.345 23.243 1.00 6.74 515 THR A CA 1
ATOM 2337 C C . THR A 1 356 ? 26.176 21.180 23.828 1.00 6.40 515 THR A C 1
ATOM 2338 O O . THR A 1 356 ? 25.862 20.697 24.910 1.00 6.78 515 THR A O 1
ATOM 2342 N N . PRO A 1 357 ? 27.254 20.748 23.146 1.00 6.25 516 PRO A N 1
ATOM 2343 C CA . PRO A 1 357 ? 28.045 19.630 23.679 1.00 6.57 516 PRO A CA 1
ATOM 2344 C C . PRO A 1 357 ? 28.762 19.955 24.982 1.00 6.49 516 PRO A C 1
ATOM 2345 O O . PRO A 1 357 ? 29.065 19.029 25.745 1.00 6.85 516 PRO A O 1
ATOM 2349 N N . LYS A 1 358 ? 29.066 21.224 25.228 1.00 6.60 517 LYS A N 1
ATOM 2350 C CA . LYS A 1 358 ? 29.654 21.590 26.511 1.00 7.02 517 LYS A CA 1
ATOM 2351 C C . LYS A 1 358 ? 28.662 21.268 27.626 1.00 6.83 517 LYS A C 1
ATOM 2352 O O . LYS A 1 358 ? 29.021 20.715 28.663 1.00 7.65 517 LYS A O 1
ATOM 2358 N N . VAL A 1 359 ? 27.394 21.606 27.403 1.00 6.62 518 VAL A N 1
ATOM 2359 C CA . VAL A 1 359 ? 26.352 21.287 28.361 1.00 7.08 518 VAL A CA 1
ATOM 2360 C C . VAL A 1 359 ? 26.135 19.771 28.454 1.00 6.79 518 VAL A C 1
ATOM 2361 O O . VAL A 1 359 ? 26.021 19.224 29.554 1.00 7.54 518 VAL A O 1
ATOM 2365 N N . SER A 1 360 ? 26.086 19.082 27.316 1.00 6.96 519 SER A N 1
ATOM 2366 C CA . SER A 1 360 ? 25.887 17.629 27.344 1.00 7.06 519 SER A CA 1
ATOM 2367 C C . SER A 1 360 ? 26.967 16.909 28.142 1.00 7.12 519 SER A C 1
ATOM 2368 O O . SER A 1 360 ? 26.675 16.041 28.963 1.00 7.49 519 SER A O 1
ATOM 2371 N N . GLY A 1 361 ? 28.225 17.251 27.885 1.00 7.13 520 GLY A N 1
ATOM 2372 C CA . GLY A 1 361 ? 29.310 16.611 28.602 1.00 7.35 520 GLY A CA 1
ATOM 2373 C C . GLY A 1 361 ? 29.267 16.912 30.090 1.00 7.49 520 GLY A C 1
ATOM 2374 O O . GLY A 1 361 ? 29.528 16.038 30.915 1.00 8.25 520 GLY A O 1
ATOM 2375 N N . ALA A 1 362 ? 28.966 18.159 30.440 1.00 7.50 521 ALA A N 1
ATOM 2376 C CA . ALA A 1 362 ? 28.868 18.552 31.840 1.00 8.34 521 ALA A CA 1
ATOM 2377 C C . ALA A 1 362 ? 27.756 17.778 32.545 1.00 8.06 521 ALA A C 1
ATOM 2378 O O . ALA A 1 362 ? 27.928 17.307 33.674 1.00 8.94 521 ALA A O 1
ATOM 2380 N N . LEU A 1 363 ? 26.607 17.655 31.886 1.00 8.39 522 LEU A N 1
ATOM 2381 C CA . LEU A 1 363 ? 25.502 16.892 32.451 1.00 9.13 522 LEU A CA 1
ATOM 2382 C C . LEU A 1 363 ? 25.877 15.438 32.651 1.00 8.59 522 LEU A C 1
ATOM 2383 O O . LEU A 1 363 ? 25.497 14.833 33.651 1.00 9.96 522 LEU A O 1
ATOM 2388 N N . ALA A 1 364 ? 26.615 14.876 31.701 1.00 8.70 523 ALA A N 1
ATOM 2389 C CA . ALA A 1 364 ? 27.044 13.491 31.822 1.00 8.86 523 ALA A CA 1
ATOM 2390 C C . ALA A 1 364 ? 27.962 13.314 33.038 1.00 8.33 523 ALA A C 1
ATOM 2391 O O . ALA A 1 364 ? 27.852 12.321 33.757 1.00 9.54 523 ALA A O 1
ATOM 2393 N N . LEU A 1 365 ? 28.852 14.274 33.288 1.00 8.85 524 LEU A N 1
ATOM 2394 C CA . LEU A 1 365 ? 29.695 14.221 34.489 1.00 9.55 524 LEU A CA 1
ATOM 2395 C C . LEU A 1 365 ? 28.842 14.149 35.757 1.00 10.22 524 LEU A C 1
ATOM 2396 O O . LEU A 1 365 ? 29.127 13.363 36.654 1.00 11.12 524 LEU A O 1
ATOM 2401 N N . VAL A 1 366 ? 27.793 14.974 35.812 1.00 10.89 525 VAL A N 1
ATOM 2402 C CA . VAL A 1 366 ? 26.862 15.027 36.940 1.00 12.63 525 VAL A CA 1
ATOM 2403 C C . VAL A 1 366 ? 26.103 13.723 37.126 1.00 11.28 525 VAL A C 1
ATOM 2404 O O . VAL A 1 366 ? 25.941 13.226 38.245 1.00 12.24 525 VAL A O 1
ATOM 2408 N N . VAL A 1 367 ? 25.608 13.181 36.022 1.00 10.58 526 VAL A N 1
ATOM 2409 C CA . VAL A 1 367 ? 24.882 11.922 36.074 1.00 10.92 526 VAL A CA 1
ATOM 2410 C C . VAL A 1 367 ? 25.765 10.847 36.695 1.00 11.01 526 VAL A C 1
ATOM 2411 O O . VAL A 1 367 ? 25.333 10.095 37.565 1.00 12.21 526 VAL A O 1
ATOM 2415 N N . ASP A 1 368 ? 27.014 10.802 36.250 1.00 10.79 527 ASP A N 1
ATOM 2416 C CA . ASP A 1 368 ? 27.970 9.812 36.726 1.00 11.61 527 ASP A CA 1
ATOM 2417 C C . ASP A 1 368 ? 28.377 10.063 38.185 1.00 11.99 527 ASP A C 1
ATOM 2418 O O . ASP A 1 368 ? 28.379 9.138 38.999 1.00 13.51 527 ASP A O 1
ATOM 2423 N N . LYS A 1 369 ? 28.702 11.310 38.520 1.00 11.94 528 LYS A N 1
ATOM 2424 C CA . LYS A 1 369 ? 29.173 11.632 39.865 1.00 13.15 528 LYS A CA 1
ATOM 2425 C C . LYS A 1 369 ? 28.113 11.402 40.936 1.00 13.86 528 LYS A C 1
ATOM 2426 O O . LYS A 1 369 ? 28.400 10.849 41.996 1.00 15.27 528 LYS A O 1
ATOM 2432 N N . TYR A 1 370 ? 26.888 11.831 40.659 1.00 13.81 529 TYR A N 1
ATOM 2433 C CA . TYR A 1 370 ? 25.827 11.817 41.659 1.00 14.88 529 TYR A CA 1
ATOM 2434 C C . TYR A 1 370 ? 24.869 10.635 41.505 1.00 15.52 529 TYR A C 1
ATOM 2435 O O . TYR A 1 370 ? 23.961 10.462 42.318 1.00 16.22 529 TYR A O 1
ATOM 2444 N N . GLY A 1 371 ? 25.083 9.811 40.482 1.00 16.02 530 GLY A N 1
ATOM 2445 C CA . GLY A 1 371 ? 24.198 8.692 40.209 1.00 17.73 530 GLY A CA 1
ATOM 2446 C C . GLY A 1 371 ? 22.765 9.140 39.976 1.00 18.89 530 GLY A C 1
ATOM 2447 O O . GLY A 1 371 ? 21.821 8.489 40.427 1.00 20.45 530 GLY A O 1
ATOM 2448 N N . ILE A 1 372 ? 22.605 10.252 39.261 1.00 19.56 531 ILE A N 1
ATOM 2449 C CA . ILE A 1 372 ? 21.286 10.821 39.004 1.00 21.78 531 ILE A CA 1
ATOM 2450 C C . ILE A 1 372 ? 20.553 10.036 37.926 1.00 24.12 531 ILE A C 1
ATOM 2451 O O . ILE A 1 372 ? 20.954 10.037 36.760 1.00 24.06 531 ILE A O 1
ATOM 2456 N N . LYS A 1 373 ? 19.465 9.384 38.322 1.00 26.79 532 LYS A N 1
ATOM 2457 C CA . LYS A 1 373 ? 18.749 8.470 37.441 1.00 29.69 532 LYS A CA 1
ATOM 2458 C C . LYS A 1 373 ? 17.502 9.103 36.827 1.00 29.19 532 LYS A C 1
ATOM 2459 O O . LYS A 1 373 ? 16.995 8.627 35.811 1.00 29.37 532 LYS A O 1
ATOM 2465 N N . ASN A 1 374 ? 17.012 10.174 37.445 1.00 28.31 533 ASN A N 1
ATOM 2466 C CA . ASN A 1 374 ? 15.821 10.861 36.953 1.00 27.57 533 ASN A CA 1
ATOM 2467 C C . ASN A 1 374 ? 16.166 12.094 36.124 1.00 25.16 533 ASN A C 1
ATOM 2468 O O . ASN A 1 374 ? 16.679 13.078 36.655 1.00 24.83 533 ASN A O 1
ATOM 2473 N N . PRO A 1 375 ? 15.880 12.048 34.815 1.00 22.70 534 PRO A N 1
ATOM 2474 C CA . PRO A 1 375 ? 16.203 13.194 33.956 1.00 22.37 534 PRO A CA 1
ATOM 2475 C C . PRO A 1 375 ? 15.484 14.478 34.378 1.00 20.96 534 PRO A C 1
ATOM 2476 O O . PRO A 1 375 ? 16.028 15.563 34.184 1.00 22.12 534 PRO A O 1
ATOM 2480 N N . ASN A 1 376 ? 14.280 14.360 34.935 1.00 21.77 535 ASN A N 1
ATOM 2481 C CA . ASN A 1 376 ? 13.561 15.522 35.447 1.00 22.35 535 ASN A CA 1
ATOM 2482 C C . ASN A 1 376 ? 14.367 16.208 36.549 1.00 21.01 535 ASN A C 1
ATOM 2483 O O . ASN A 1 376 ? 14.527 17.431 36.567 1.00 20.89 535 ASN A O 1
ATOM 2488 N N . GLN A 1 377 ? 14.882 15.400 37.463 1.00 19.28 536 GLN A N 1
ATOM 2489 C CA . GLN A 1 377 ? 15.737 15.878 38.538 1.00 19.64 536 GLN A CA 1
ATOM 2490 C C . GLN A 1 377 ? 17.004 16.521 37.959 1.00 18.47 536 GLN A C 1
ATOM 2491 O O . GLN A 1 377 ? 17.477 17.556 38.436 1.00 18.93 536 GLN A O 1
ATOM 2497 N N . LEU A 1 378 ? 17.532 15.914 36.904 1.00 17.77 537 LEU A N 1
ATOM 2498 C CA . LEU A 1 378 ? 18.766 16.373 36.288 1.00 17.16 537 LEU A CA 1
ATOM 2499 C C . LEU A 1 378 ? 18.667 17.800 35.729 1.00 17.21 537 LEU A C 1
ATOM 2500 O O . LEU A 1 378 ? 19.547 18.631 35.979 1.00 17.00 537 LEU A O 1
ATOM 2505 N N . LYS A 1 379 ? 17.604 18.089 34.978 1.00 17.61 538 LYS A N 1
ATOM 2506 C CA . LYS A 1 379 ? 17.430 19.434 34.428 1.00 18.20 538 LYS A CA 1
ATOM 2507 C C . LYS A 1 379 ? 17.274 20.476 35.539 1.00 19.20 538 LYS A C 1
ATOM 2508 O O . LYS A 1 379 ? 17.872 21.552 35.477 1.00 19.09 538 LYS A O 1
ATOM 2514 N N . ARG A 1 380 ? 16.477 20.156 36.555 1.00 19.59 539 ARG A N 1
ATOM 2515 C CA . ARG A 1 380 ? 16.311 21.052 37.696 1.00 20.27 539 ARG A CA 1
ATOM 2516 C C . ARG A 1 380 ? 17.661 21.345 38.343 1.00 18.82 539 ARG A C 1
ATOM 2517 O O . ARG A 1 380 ? 17.970 22.488 38.688 1.00 19.15 539 ARG A O 1
ATOM 2525 N N . PHE A 1 381 ? 18.469 20.305 38.504 1.00 17.68 540 PHE A N 1
ATOM 2526 C CA . PHE A 1 381 ? 19.773 20.451 39.130 1.00 16.61 540 PHE A CA 1
ATOM 2527 C C . PHE A 1 381 ? 20.679 21.375 38.316 1.00 14.90 540 PHE A C 1
ATOM 2528 O O . PHE A 1 381 ? 21.359 22.239 38.867 1.00 15.02 540 PHE A O 1
ATOM 2536 N N . LEU A 1 382 ? 20.683 21.193 36.999 1.00 14.10 541 LEU A N 1
ATOM 2537 C CA . LEU A 1 382 ? 21.492 22.028 36.119 1.00 14.22 541 LEU A CA 1
ATOM 2538 C C . LEU A 1 382 ? 21.119 23.495 36.265 1.00 15.48 541 LEU A C 1
ATOM 2539 O O . LEU A 1 382 ? 21.979 24.355 36.460 1.00 15.64 541 LEU A O 1
ATOM 2544 N N . LEU A 1 383 ? 19.829 23.786 36.158 1.00 17.15 542 LEU A N 1
ATOM 2545 C CA . LEU A 1 383 ? 19.394 25.173 36.153 1.00 19.15 542 LEU A CA 1
ATOM 2546 C C . LEU A 1 383 ? 19.635 25.871 37.492 1.00 18.80 542 LEU A C 1
ATOM 2547 O O . LEU A 1 383 ? 19.930 27.065 37.521 1.00 20.46 542 LEU A O 1
ATOM 2552 N N A MET A 1 384 ? 19.525 25.125 38.592 0.47 17.95 543 MET A N 1
ATOM 2553 N N B MET A 1 384 ? 19.525 25.135 38.591 0.53 18.26 543 MET A N 1
ATOM 2554 C CA A MET A 1 384 ? 19.726 25.698 39.925 0.47 17.66 543 MET A CA 1
ATOM 2555 C CA B MET A 1 384 ? 19.745 25.720 39.909 0.53 18.46 543 MET A CA 1
ATOM 2556 C C A MET A 1 384 ? 21.200 25.733 40.350 0.47 16.74 543 MET A C 1
ATOM 2557 C C B MET A 1 384 ? 21.218 26.008 40.171 0.53 17.00 543 MET A C 1
ATOM 2558 O O A MET A 1 384 ? 21.516 26.142 41.470 0.47 17.07 543 MET A O 1
ATOM 2559 O O B MET A 1 384 ? 21.555 26.845 41.010 0.53 16.97 543 MET A O 1
ATOM 2568 N N . ASN A 1 385 ? 22.093 25.310 39.455 1.00 15.71 544 ASN A N 1
ATOM 2569 C CA . ASN A 1 385 ? 23.533 25.426 39.678 1.00 15.03 544 ASN A CA 1
ATOM 2570 C C . ASN A 1 385 ? 24.263 26.001 38.469 1.00 14.67 544 ASN A C 1
ATOM 2571 O O . ASN A 1 385 ? 25.412 25.647 38.175 1.00 14.80 544 ASN A O 1
ATOM 2576 N N . SER A 1 386 ? 23.570 26.892 37.770 1.00 15.15 545 SER A N 1
ATOM 2577 C CA . SER A 1 386 ? 24.144 27.641 36.666 1.00 15.83 545 SER A CA 1
ATOM 2578 C C . SER A 1 386 ? 24.009 29.117 36.986 1.00 16.80 545 SER A C 1
ATOM 2579 O O . SER A 1 386 ? 22.896 29.624 37.124 1.00 18.30 545 SER A O 1
ATOM 2582 N N . PRO A 1 387 ? 25.142 29.817 37.101 1.00 16.15 546 PRO A N 1
ATOM 2583 C CA . PRO A 1 387 ? 25.101 31.221 37.503 1.00 17.06 546 PRO A CA 1
ATOM 2584 C C . PRO A 1 387 ? 24.587 32.111 36.383 1.00 18.04 546 PRO A C 1
ATOM 2585 O O . PRO A 1 387 ? 24.559 31.724 35.216 1.00 18.43 546 PRO A O 1
ATOM 2589 N N . GLU A 1 388 ? 24.186 33.318 36.750 1.00 20.66 547 GLU A N 1
ATOM 2590 C CA . GLU A 1 388 ? 23.679 34.265 35.779 1.00 24.70 547 GLU A CA 1
ATOM 2591 C C . GLU A 1 388 ? 24.738 35.288 35.393 1.00 25.02 547 GLU A C 1
ATOM 2592 O O . GLU A 1 388 ? 25.439 35.837 36.251 1.00 25.51 547 GLU A O 1
ATOM 2598 N N . VAL A 1 389 ? 24.852 35.522 34.091 1.00 25.87 548 VAL A N 1
ATOM 2599 C CA . VAL A 1 389 ? 25.649 36.610 33.548 1.00 27.71 548 VAL A CA 1
ATOM 2600 C C . VAL A 1 389 ? 24.734 37.456 32.671 1.00 28.78 548 VAL A C 1
ATOM 2601 O O . VAL A 1 389 ? 24.261 36.996 31.635 1.00 29.26 548 VAL A O 1
ATOM 2605 N N . ASN A 1 390 ? 24.465 38.685 33.098 1.00 29.35 549 ASN A N 1
ATOM 2606 C CA . ASN A 1 390 ? 23.602 39.579 32.334 1.00 30.46 549 ASN A CA 1
ATOM 2607 C C . ASN A 1 390 ? 22.176 39.057 32.198 1.00 28.93 549 ASN A C 1
ATOM 2608 O O . ASN A 1 390 ? 21.531 39.257 31.169 1.00 29.32 549 ASN A O 1
ATOM 2613 N N . GLY A 1 391 ? 21.686 38.386 33.232 1.00 27.09 550 GLY A N 1
ATOM 2614 C CA . GLY A 1 391 ? 20.332 37.864 33.211 1.00 26.42 550 GLY A CA 1
ATOM 2615 C C . GLY A 1 391 ? 20.189 36.509 32.537 1.00 26.00 550 GLY A C 1
ATOM 2616 O O . GLY A 1 391 ? 19.088 35.955 32.495 1.00 27.73 550 GLY A O 1
ATOM 2617 N N . ASN A 1 392 ? 21.287 35.967 32.016 1.00 23.87 551 ASN A N 1
ATOM 2618 C CA . ASN A 1 392 ? 21.250 34.681 31.331 1.00 22.13 551 ASN A CA 1
ATOM 2619 C C . ASN A 1 392 ? 22.022 33.624 32.084 1.00 20.42 551 ASN A C 1
ATOM 2620 O O . ASN A 1 392 ? 23.162 33.852 32.498 1.00 20.28 551 ASN A O 1
ATOM 2625 N N . ARG A 1 393 ? 21.391 32.471 32.266 1.00 19.42 552 ARG A N 1
ATOM 2626 C CA . ARG A 1 393 ? 22.051 31.343 32.891 1.00 18.05 552 ARG A CA 1
ATOM 2627 C C . ARG A 1 393 ? 23.149 30.835 31.975 1.00 14.10 552 ARG A C 1
ATOM 2628 O O . ARG A 1 393 ? 22.926 30.585 30.791 1.00 13.77 552 ARG A O 1
ATOM 2636 N N . VAL A 1 394 ? 24.341 30.691 32.530 1.00 12.50 553 VAL A N 1
ATOM 2637 C CA A VAL A 1 394 ? 25.457 30.164 31.764 0.65 11.67 553 VAL A CA 1
ATOM 2638 C CA B VAL A 1 394 ? 25.486 30.195 31.783 0.35 11.93 553 VAL A CA 1
ATOM 2639 C C . VAL A 1 394 ? 26.035 28.931 32.442 1.00 11.55 553 VAL A C 1
ATOM 2640 O O . VAL A 1 394 ? 25.955 28.774 33.658 1.00 12.99 553 VAL A O 1
ATOM 2647 N N . LEU A 1 395 ? 26.594 28.041 31.634 1.00 10.73 554 LEU A N 1
ATOM 2648 C CA . LEU A 1 395 ? 27.229 26.828 32.129 1.00 9.78 554 LEU A CA 1
ATOM 2649 C C . LEU A 1 395 ? 28.483 27.159 32.928 1.00 9.72 554 LEU A C 1
ATOM 2650 O O . LEU A 1 395 ? 29.348 27.909 32.467 1.00 10.27 554 LEU A O 1
ATOM 2655 N N . ASN A 1 396 ? 28.573 26.589 34.123 1.00 9.87 555 ASN A N 1
ATOM 2656 C CA . ASN A 1 396 ? 29.779 26.667 34.930 1.00 10.67 555 ASN A CA 1
ATOM 2657 C C . ASN A 1 396 ? 29.966 25.298 35.550 1.00 9.65 555 ASN A C 1
ATOM 2658 O O . ASN A 1 396 ? 29.210 24.894 36.435 1.00 10.40 555 ASN A O 1
ATOM 2663 N N . ILE A 1 397 ? 30.962 24.570 35.059 1.00 9.33 556 ILE A N 1
ATOM 2664 C CA . ILE A 1 397 ? 31.090 23.165 35.415 1.00 9.67 556 ILE A CA 1
ATOM 2665 C C . ILE A 1 397 ? 31.532 22.976 36.862 1.00 10.01 556 ILE A C 1
ATOM 2666 O O . ILE A 1 397 ? 31.112 22.027 37.517 1.00 10.62 556 ILE A O 1
ATOM 2671 N N . VAL A 1 398 ? 32.363 23.883 37.367 1.00 10.11 557 VAL A N 1
ATOM 2672 C CA . VAL A 1 398 ? 32.725 23.823 38.775 1.00 10.82 557 VAL A CA 1
ATOM 2673 C C . VAL A 1 398 ? 31.481 23.943 39.664 1.00 11.00 557 VAL A C 1
ATOM 2674 O O . VAL A 1 398 ? 31.299 23.159 40.603 1.00 11.85 557 VAL A O 1
ATOM 2678 N N . ASP A 1 399 ? 30.616 24.909 39.363 1.00 11.58 558 ASP A N 1
ATOM 2679 C CA . ASP A 1 399 ? 29.387 25.076 40.138 1.00 12.51 558 ASP A CA 1
ATOM 2680 C C . ASP A 1 399 ? 28.512 23.832 40.039 1.00 12.22 558 ASP A C 1
ATOM 2681 O O . ASP A 1 399 ? 27.915 23.395 41.026 1.00 12.99 558 ASP A O 1
ATOM 2686 N N . LEU A 1 400 ? 28.439 23.265 38.842 1.00 11.92 559 LEU A N 1
ATOM 2687 C CA . LEU A 1 400 ? 27.596 22.109 38.613 1.00 12.77 559 LEU A CA 1
ATOM 2688 C C . LEU A 1 400 ? 28.103 20.900 39.398 1.00 13.35 559 LEU A C 1
ATOM 2689 O O . LEU A 1 400 ? 27.327 20.219 40.069 1.00 14.62 559 LEU A O 1
ATOM 2694 N N . LEU A 1 401 ? 29.406 20.638 39.321 1.00 13.13 560 LEU A N 1
ATOM 2695 C CA . LEU A 1 401 ? 30.011 19.524 40.048 1.00 13.38 560 LEU A CA 1
ATOM 2696 C C . LEU A 1 401 ? 29.866 19.697 41.556 1.00 13.64 560 LEU A C 1
ATOM 2697 O O . LEU A 1 401 ? 29.585 18.739 42.275 1.00 15.25 560 LEU A O 1
ATOM 2702 N N . ASN A 1 402 ? 30.066 20.917 42.039 1.00 13.26 561 ASN A N 1
ATOM 2703 C CA . ASN A 1 402 ? 29.937 21.182 43.468 1.00 14.34 561 ASN A CA 1
ATOM 2704 C C . ASN A 1 402 ? 28.500 21.046 43.977 1.00 15.02 561 ASN A C 1
ATOM 2705 O O . ASN A 1 402 ? 28.282 20.669 45.125 1.00 16.81 561 ASN A O 1
ATOM 2710 N N . GLY A 1 403 ? 27.529 21.356 43.122 1.00 14.99 562 GLY A N 1
ATOM 2711 C CA . GLY A 1 403 ? 26.127 21.121 43.424 1.00 16.00 562 GLY A CA 1
ATOM 2712 C C . GLY A 1 403 ? 25.634 21.696 44.742 1.00 17.26 562 GLY A C 1
ATOM 2713 O O . GLY A 1 403 ? 24.964 21.010 45.518 1.00 18.11 562 GLY A O 1
ATOM 2714 N N . LYS A 1 404 ? 25.945 22.965 44.990 1.00 17.70 563 LYS A N 1
ATOM 2715 C CA . LYS A 1 404 ? 25.523 23.625 46.224 1.00 19.62 563 LYS A CA 1
ATOM 2716 C C . LYS A 1 404 ? 24.012 23.560 46.438 1.00 19.54 563 LYS A C 1
ATOM 2717 O O . LYS A 1 404 ? 23.540 23.365 47.561 1.00 20.35 563 LYS A O 1
ATOM 2723 N N . ASN A 1 405 ? 23.254 23.751 45.366 1.00 18.99 564 ASN A N 1
ATOM 2724 C CA . ASN A 1 405 ? 21.800 23.653 45.445 1.00 20.01 564 ASN A CA 1
ATOM 2725 C C . ASN A 1 405 ? 21.324 22.262 45.051 1.00 21.86 564 ASN A C 1
ATOM 2726 O O . ASN A 1 405 ? 21.434 21.870 43.891 1.00 21.20 564 ASN A O 1
ATOM 2731 N N . LYS A 1 406 ? 20.798 21.520 46.021 1.00 23.89 565 LYS A N 1
ATOM 2732 C CA . LYS A 1 406 ? 20.389 20.137 45.801 1.00 26.66 565 LYS A CA 1
ATOM 2733 C C . LYS A 1 406 ? 19.006 20.028 45.168 1.00 26.57 565 LYS A C 1
ATOM 2734 O O . LYS A 1 406 ? 18.107 20.813 45.474 1.00 26.26 565 LYS A O 1
ATOM 2740 N N . ALA A 1 407 ? 18.843 19.039 44.293 1.00 26.97 566 ALA A N 1
ATOM 2741 C CA . ALA A 1 407 ? 17.565 18.789 43.633 1.00 28.19 566 ALA A CA 1
ATOM 2742 C C . ALA A 1 407 ? 17.084 17.363 43.890 1.00 29.26 566 ALA A C 1
ATOM 2743 O O . ALA A 1 407 ? 15.974 17.148 44.380 1.00 30.21 566 ALA A O 1
ATOM 2745 N N . ALA A 1 476 ? 12.138 28.544 -3.944 1.00 25.03 635 ALA A N 1
ATOM 2746 C CA . ALA A 1 476 ? 13.215 27.572 -4.058 1.00 24.22 635 ALA A CA 1
ATOM 2747 C C . ALA A 1 476 ? 13.427 26.855 -2.731 1.00 23.61 635 ALA A C 1
ATOM 2748 O O . ALA A 1 476 ? 13.416 27.483 -1.672 1.00 23.98 635 ALA A O 1
ATOM 2750 N N . ASN A 1 477 ? 13.611 25.539 -2.790 1.00 22.69 636 ASN A N 1
ATOM 2751 C CA . ASN A 1 477 ? 13.965 24.767 -1.603 1.00 22.17 636 ASN A CA 1
ATOM 2752 C C . ASN A 1 477 ? 15.255 25.282 -0.988 1.00 20.92 636 ASN A C 1
ATOM 2753 O O . ASN A 1 477 ? 16.174 25.690 -1.700 1.00 21.15 636 ASN A O 1
ATOM 2758 N N . ASN A 1 478 ? 15.325 25.247 0.338 1.00 19.53 637 ASN A N 1
ATOM 2759 C CA . ASN A 1 478 ? 16.438 25.845 1.059 1.00 18.27 637 ASN A CA 1
ATOM 2760 C C . ASN A 1 478 ? 16.636 25.202 2.435 1.00 16.90 637 ASN A C 1
ATOM 2761 O O . ASN A 1 478 ? 15.889 24.300 2.822 1.00 16.04 637 ASN A O 1
ATOM 2766 N N . ARG A 1 479 ? 17.641 25.672 3.168 1.00 16.41 638 ARG A N 1
ATOM 2767 C CA . ARG A 1 479 ? 17.990 25.110 4.472 1.00 16.54 638 ARG A CA 1
ATOM 2768 C C . ARG A 1 479 ? 16.860 25.240 5.489 1.00 14.45 638 ARG A C 1
ATOM 2769 O O . ARG A 1 479 ? 16.793 24.489 6.470 1.00 14.36 638 ARG A O 1
ATOM 2777 N N . ASN A 1 480 ? 15.982 26.207 5.256 1.00 12.83 639 ASN A N 1
ATOM 2778 C CA . ASN A 1 480 ? 14.847 26.450 6.132 1.00 13.28 639 ASN A CA 1
ATOM 2779 C C . ASN A 1 480 ? 13.515 26.022 5.527 1.00 13.26 639 ASN A C 1
ATOM 2780 O O . ASN A 1 480 ? 12.468 26.389 6.041 1.00 13.61 639 ASN A O 1
ATOM 2785 N N . SER A 1 481 ? 13.540 25.235 4.451 1.00 13.37 640 SER A N 1
ATOM 2786 C CA . SER A 1 481 ? 12.294 24.692 3.905 1.00 13.93 640 SER A CA 1
ATOM 2787 C C . SER A 1 481 ? 11.636 23.763 4.909 1.00 13.12 640 SER A C 1
ATOM 2788 O O . SER A 1 481 ? 12.317 23.181 5.751 1.00 13.00 640 SER A O 1
ATOM 2791 N N . ARG A 1 482 ? 10.318 23.607 4.813 1.00 12.77 641 ARG A N 1
ATOM 2792 C CA . ARG A 1 482 ? 9.625 22.683 5.695 1.00 13.49 641 ARG A CA 1
ATOM 2793 C C . ARG A 1 482 ? 10.281 21.317 5.633 1.00 13.30 641 ARG A C 1
ATOM 2794 O O . ARG A 1 482 ? 10.546 20.791 4.548 1.00 13.81 641 ARG A O 1
ATOM 2802 N N . GLY A 1 483 ? 10.533 20.743 6.802 1.00 12.65 642 GLY A N 1
ATOM 2803 C CA . GLY A 1 483 ? 11.068 19.400 6.892 1.00 12.20 642 GLY A CA 1
ATOM 2804 C C . GLY A 1 483 ? 12.583 19.304 6.872 1.00 11.30 642 GLY A C 1
ATOM 2805 O O . GLY A 1 483 ? 13.122 18.228 7.121 1.00 12.12 642 GLY A O 1
ATOM 2806 N N . ALA A 1 484 ? 13.277 20.404 6.582 1.00 10.19 643 ALA A N 1
ATOM 2807 C CA . ALA A 1 484 ? 14.741 20.364 6.504 1.00 9.86 643 ALA A CA 1
ATOM 2808 C C . ALA A 1 484 ? 15.386 20.611 7.865 1.00 8.86 643 ALA A C 1
ATOM 2809 O O . ALA A 1 484 ? 15.248 21.690 8.442 1.00 9.57 643 ALA A O 1
ATOM 2811 N N . VAL A 1 485 ? 16.105 19.611 8.369 1.00 8.89 644 VAL A N 1
ATOM 2812 C CA . VAL A 1 485 ? 16.890 19.758 9.589 1.00 8.35 644 VAL A CA 1
ATOM 2813 C C . VAL A 1 485 ? 18.296 20.181 9.187 1.00 7.72 644 VAL A C 1
ATOM 2814 O O . VAL A 1 485 ? 18.874 19.620 8.249 1.00 8.41 644 VAL A O 1
ATOM 2818 N N . SER A 1 486 ? 18.840 21.178 9.871 1.00 7.96 645 SER A N 1
ATOM 2819 C CA . SER A 1 486 ? 20.179 21.643 9.554 1.00 7.99 645 SER A CA 1
ATOM 2820 C C . SER A 1 486 ? 21.047 21.666 10.794 1.00 7.65 645 SER A C 1
ATOM 2821 O O . SER A 1 486 ? 20.552 21.781 11.917 1.00 7.97 645 SER A O 1
ATOM 2824 N N . VAL A 1 487 ? 22.355 21.552 10.592 1.00 7.91 646 VAL A N 1
ATOM 2825 C CA . VAL A 1 487 ? 23.264 21.685 11.710 1.00 8.33 646 VAL A CA 1
ATOM 2826 C C . VAL A 1 487 ? 23.185 23.097 12.268 1.00 8.32 646 VAL A C 1
ATOM 2827 O O . VAL A 1 487 ? 22.953 24.056 11.527 1.00 8.95 646 VAL A O 1
ATOM 2831 N N . ARG A 1 488 ? 23.357 23.230 13.576 1.00 8.60 647 ARG A N 1
ATOM 2832 C CA . ARG A 1 488 ? 23.578 24.532 14.190 1.00 8.63 647 ARG A CA 1
ATOM 2833 C C . ARG A 1 488 ? 25.084 24.728 14.360 1.00 8.83 647 ARG A C 1
ATOM 2834 O O . ARG A 1 488 ? 25.558 25.521 15.197 1.00 9.03 647 ARG A O 1
#

Radius of gyration: 18.94 Å; Cα contacts (8 Å, |Δi|>4): 949; chains: 1; bounding box: 54×44×51 Å

Nearest PDB structures (foldseek):
  4mzd-assembly1_A  TM=1.003E+00  e=4.101E-85  Lactococcus lactis subsp. lactis
  3qfh-assembly8_H  TM=9.260E-01  e=7.037E-41  Staphylococcus aureus subsp. aureus COL
  3qfh-assembly1_A  TM=9.231E-01  e=5.457E-41  Staphylococcus aureus subsp. aureus COL
  3qfh-assembly2_B  TM=9.194E-01  e=1.247E-40  Staphylococcus aureus subsp. aureus COL
  3qfh-assembly7_G  TM=9.191E-01  e=1.583E-39  Staphylococcus aureus subsp. aureus COL

CATH classification: 3.40.50.200